Protein AF-A0A026VTI0-F1 (afdb_monomer)

Radius of gyration: 18.12 Å; Cα contacts (8 Å, |Δi|>4): 195; chains: 1; bounding box: 45×31×49 Å

Solvent-accessible surface area (backbone atoms only — not comparable to full-atom values): 10365 Å² total; per-residue (Å²): 132,87,76,82,70,87,65,89,53,65,59,83,46,68,54,53,47,50,24,55,49,43,47,44,50,25,56,65,48,32,45,36,47,24,47,31,40,59,58,39,79,39,81,75,34,63,74,46,52,77,64,56,28,50,51,50,24,50,50,31,43,51,55,25,52,52,45,46,54,50,24,52,50,49,43,49,62,77,39,69,92,51,91,74,67,77,48,68,37,46,44,31,37,51,53,15,50,53,40,44,54,53,31,52,62,74,59,40,57,82,80,44,47,71,62,42,59,78,77,44,61,67,66,58,55,52,46,50,37,52,52,48,42,51,52,17,50,52,37,34,53,52,16,46,49,52,50,38,74,38,37,47,50,26,70,73,66,73,42,82,65,42,26,58,53,51,40,53,51,47,52,51,51,49,54,58,32,44,56,44,51,51,57,54,48,54,57,45,52,55,65,71,76,107

Structure (mmCIF, N/CA/C/O backbone):
data_AF-A0A026VTI0-F1
#
_entry.id   AF-A0A026VTI0-F1
#
loop_
_atom_site.group_PDB
_atom_site.id
_atom_site.type_symbol
_atom_site.label_atom_id
_atom_site.label_alt_id
_atom_site.label_comp_id
_atom_site.label_asym_id
_atom_site.label_entity_id
_atom_site.label_seq_id
_atom_site.pdbx_PDB_ins_code
_atom_site.Cartn_x
_atom_site.Cartn_y
_atom_site.Cartn_z
_atom_site.occupancy
_atom_site.B_iso_or_equiv
_atom_site.auth_seq_id
_atom_site.auth_comp_id
_atom_site.auth_asym_id
_atom_site.auth_atom_id
_atom_site.pdbx_PDB_model_num
ATOM 1 N N . MET A 1 1 ? -13.001 -6.638 -23.738 1.00 34.94 1 MET A N 1
ATOM 2 C CA . MET A 1 1 ? -11.899 -7.586 -23.462 1.00 34.94 1 MET A CA 1
ATOM 3 C C . MET A 1 1 ? -10.580 -6.861 -23.668 1.00 34.94 1 MET A C 1
ATOM 5 O O . MET A 1 1 ? -10.191 -6.654 -24.810 1.00 34.94 1 MET A O 1
ATOM 9 N N . ALA A 1 2 ? -9.933 -6.403 -22.595 1.00 37.06 2 ALA A N 1
ATOM 10 C CA . ALA A 1 2 ? -8.589 -5.842 -22.697 1.00 37.06 2 ALA A CA 1
ATOM 11 C C . ALA A 1 2 ? -7.611 -7.003 -22.934 1.00 37.06 2 ALA A C 1
ATOM 13 O O . ALA A 1 2 ? -7.369 -7.802 -22.034 1.00 37.06 2 ALA A O 1
ATOM 14 N N . LYS A 1 3 ? -7.128 -7.149 -24.173 1.00 34.97 3 LYS A N 1
ATOM 15 C CA . LYS A 1 3 ? -6.014 -8.046 -24.489 1.00 34.97 3 LYS A CA 1
ATOM 16 C C . LYS A 1 3 ? -4.767 -7.463 -23.830 1.00 34.97 3 LYS A C 1
ATOM 18 O O . LYS A 1 3 ? -4.304 -6.405 -24.248 1.00 34.97 3 LYS A O 1
ATOM 23 N N . GLU A 1 4 ? -4.213 -8.153 -22.839 1.00 42.47 4 GLU A N 1
ATOM 24 C CA . GLU A 1 4 ? -2.800 -7.967 -22.517 1.00 42.47 4 GLU A CA 1
ATOM 25 C C . GLU A 1 4 ? -2.003 -8.547 -23.690 1.00 42.47 4 GLU A C 1
ATOM 27 O O . GLU A 1 4 ? -1.851 -9.759 -23.828 1.00 42.47 4 GLU A O 1
ATOM 32 N N . LEU A 1 5 ? -1.580 -7.674 -24.607 1.00 38.03 5 LEU A N 1
ATOM 33 C CA . LEU A 1 5 ? -0.535 -8.010 -25.566 1.00 38.03 5 LEU A CA 1
ATOM 34 C C . LEU A 1 5 ? 0.733 -8.315 -24.750 1.00 38.03 5 LEU A C 1
ATOM 36 O O . LEU A 1 5 ? 1.053 -7.522 -23.860 1.00 38.03 5 LEU A O 1
ATOM 40 N N . PRO A 1 6 ? 1.466 -9.409 -25.020 1.00 40.44 6 PRO A N 1
ATOM 41 C CA . PRO A 1 6 ? 2.724 -9.675 -24.344 1.00 40.44 6 PRO A CA 1
ATOM 42 C C . PRO A 1 6 ? 3.738 -8.634 -24.820 1.00 40.44 6 PRO A C 1
ATOM 44 O O . PRO A 1 6 ? 4.399 -8.805 -25.840 1.00 40.44 6 PRO A O 1
ATOM 47 N N . THR A 1 7 ? 3.843 -7.509 -24.115 1.00 42.88 7 THR A N 1
ATOM 48 C CA . THR A 1 7 ? 4.938 -6.566 -24.327 1.00 42.88 7 THR A CA 1
ATOM 49 C C . THR A 1 7 ? 6.169 -7.148 -23.650 1.00 42.88 7 THR A C 1
ATOM 51 O O . THR A 1 7 ? 6.516 -6.783 -22.531 1.00 42.88 7 THR A O 1
ATOM 54 N N . THR A 1 8 ? 6.829 -8.073 -24.343 1.00 42.84 8 THR A N 1
ATOM 55 C CA . THR A 1 8 ? 8.186 -8.575 -24.075 1.00 42.84 8 THR A CA 1
ATOM 56 C C . THR A 1 8 ? 9.239 -7.499 -24.373 1.00 42.84 8 THR A C 1
ATOM 58 O O . THR A 1 8 ? 10.261 -7.759 -25.001 1.00 42.84 8 THR A O 1
ATOM 61 N N . GLN A 1 9 ? 8.965 -6.257 -23.985 1.00 41.31 9 GLN A N 1
ATOM 62 C CA . GLN A 1 9 ? 9.908 -5.153 -24.051 1.00 41.31 9 GLN A CA 1
ATOM 63 C C . GLN A 1 9 ? 10.250 -4.810 -22.602 1.00 41.31 9 GLN A C 1
ATOM 65 O O . GLN A 1 9 ? 9.349 -4.365 -21.884 1.00 41.31 9 GLN A O 1
ATOM 70 N N . PRO A 1 10 ? 11.495 -5.025 -22.140 1.00 48.41 10 PRO A N 1
ATOM 71 C CA . PRO A 1 10 ? 11.919 -4.458 -20.870 1.00 48.41 10 PRO A CA 1
ATOM 72 C C . PRO A 1 10 ? 11.702 -2.949 -20.976 1.00 48.41 10 PRO A C 1
ATOM 74 O O . PRO A 1 10 ? 12.290 -2.291 -21.836 1.00 48.41 10 PRO A O 1
ATOM 77 N N . THR A 1 11 ? 10.807 -2.382 -20.166 1.00 54.78 11 THR A N 1
ATOM 78 C CA . THR A 1 11 ? 10.656 -0.926 -20.123 1.00 54.78 11 THR A CA 1
ATOM 79 C C . THR A 1 11 ? 11.852 -0.380 -19.360 1.00 54.78 11 THR A C 1
ATOM 81 O O . THR A 1 11 ? 11.787 -0.140 -18.160 1.00 54.78 11 THR A O 1
ATOM 84 N N . GLY A 1 12 ? 12.974 -0.239 -20.060 1.00 56.31 12 GLY A N 1
ATOM 85 C CA . GLY A 1 12 ? 14.249 0.226 -19.524 1.00 56.31 12 GLY A CA 1
ATOM 86 C C . GLY A 1 12 ? 14.311 1.732 -19.273 1.00 56.31 12 GLY A C 1
ATOM 87 O O . GLY A 1 12 ? 15.398 2.300 -19.206 1.00 56.31 12 GLY A O 1
ATOM 88 N N . ASN A 1 13 ? 13.163 2.403 -19.151 1.00 74.19 13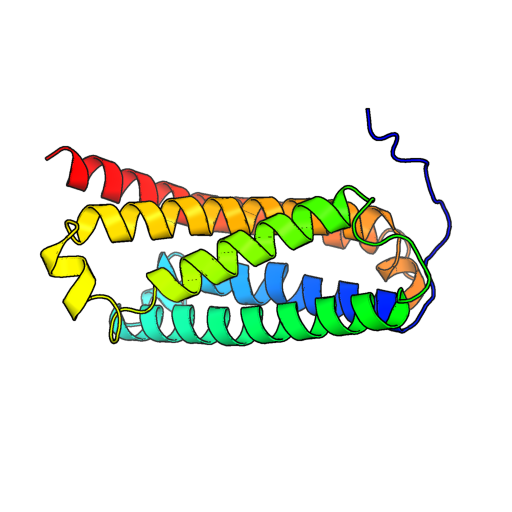 ASN A N 1
ATOM 89 C CA . ASN A 1 13 ? 13.121 3.838 -18.914 1.00 74.19 13 ASN A CA 1
ATOM 90 C C . ASN A 1 13 ? 13.280 4.102 -17.415 1.00 74.19 13 ASN A C 1
ATOM 92 O O . ASN A 1 13 ? 12.556 3.536 -16.591 1.00 74.19 13 ASN A O 1
ATOM 96 N N . PHE A 1 14 ? 14.188 5.008 -17.062 1.00 82.25 14 PHE A N 1
ATOM 97 C CA . PHE A 1 14 ? 14.495 5.362 -15.674 1.00 82.25 14 PHE A CA 1
ATOM 98 C C . PHE A 1 14 ? 13.234 5.642 -14.834 1.00 82.25 14 PHE A C 1
ATOM 100 O O . PHE A 1 14 ? 13.071 5.069 -13.760 1.00 82.25 14 PHE A O 1
ATOM 107 N N . SER A 1 15 ? 12.277 6.414 -15.362 1.00 84.75 15 SER A N 1
ATOM 108 C CA . SER A 1 15 ? 11.023 6.728 -14.660 1.00 84.75 15 SER A CA 1
ATOM 109 C C . SER A 1 15 ? 10.171 5.495 -14.350 1.00 84.75 15 SER A C 1
ATOM 111 O O . SER A 1 15 ? 9.530 5.447 -13.304 1.00 84.75 15 SER A O 1
ATOM 113 N N . THR A 1 16 ? 10.166 4.486 -15.229 1.00 84.44 16 THR A N 1
ATOM 114 C CA . THR A 1 16 ? 9.416 3.241 -14.994 1.00 84.44 16 THR A CA 1
ATOM 115 C C . THR A 1 16 ? 10.062 2.398 -13.905 1.00 84.44 16 THR A C 1
ATOM 117 O O . THR A 1 16 ? 9.364 1.928 -13.014 1.00 84.44 16 THR A O 1
ATOM 120 N N . VAL A 1 17 ? 11.392 2.294 -13.905 1.00 86.81 17 VAL A N 1
ATOM 121 C CA . VAL A 1 17 ? 12.140 1.600 -12.850 1.00 86.81 17 VAL A CA 1
ATOM 122 C C . VAL A 1 17 ? 11.924 2.275 -11.498 1.00 86.81 17 VAL A C 1
ATOM 124 O O . VAL A 1 17 ? 11.626 1.601 -10.514 1.00 86.81 17 VAL A O 1
ATOM 127 N N . VAL A 1 18 ? 12.020 3.606 -11.446 1.00 88.75 18 VAL A N 1
ATOM 128 C CA . VAL A 1 18 ? 11.796 4.380 -10.217 1.00 88.75 18 VAL A CA 1
ATOM 129 C C . VAL A 1 18 ? 10.357 4.213 -9.723 1.00 88.75 18 VAL A C 1
ATOM 131 O O . VAL A 1 18 ? 10.152 3.934 -8.544 1.00 88.75 18 VAL A O 1
ATOM 134 N N . HIS A 1 19 ? 9.362 4.306 -10.611 1.00 90.50 19 HIS A N 1
ATOM 135 C CA . HIS A 1 19 ? 7.953 4.086 -10.272 1.00 90.50 19 HIS A CA 1
ATOM 136 C C . HIS A 1 19 ? 7.708 2.695 -9.674 1.00 90.50 19 HIS A C 1
ATOM 138 O O . HIS A 1 19 ? 7.095 2.584 -8.612 1.00 90.50 19 HIS A O 1
ATOM 144 N N . GLU A 1 20 ? 8.181 1.637 -10.334 1.00 90.12 20 GLU A N 1
ATOM 145 C CA . GLU A 1 20 ? 7.957 0.251 -9.903 1.00 90.12 20 GLU A CA 1
ATOM 146 C C . GLU A 1 20 ? 8.740 -0.070 -8.614 1.00 90.12 20 GLU A C 1
ATOM 148 O O . GLU A 1 20 ? 8.239 -0.793 -7.748 1.00 90.12 20 GLU A O 1
ATOM 153 N N . SER A 1 21 ? 9.923 0.531 -8.427 1.00 90.69 21 SER A N 1
ATOM 154 C CA . SER A 1 21 ? 10.724 0.410 -7.199 1.00 90.69 21 SER A CA 1
ATOM 155 C C . SER A 1 21 ? 10.035 1.069 -6.005 1.00 90.69 21 SER A C 1
ATOM 157 O O . SER A 1 21 ? 9.860 0.433 -4.965 1.00 90.69 21 SER A O 1
ATOM 159 N N . ILE A 1 22 ? 9.592 2.323 -6.161 1.00 92.62 22 ILE A N 1
ATOM 160 C CA . ILE A 1 22 ? 8.872 3.067 -5.116 1.00 92.62 22 ILE A CA 1
ATOM 161 C C . ILE A 1 22 ? 7.558 2.356 -4.777 1.00 92.62 22 ILE A C 1
ATOM 163 O O . ILE A 1 22 ? 7.254 2.154 -3.601 1.00 92.62 22 ILE A O 1
ATOM 167 N N . SER A 1 23 ? 6.817 1.910 -5.796 1.00 92.38 23 SER A N 1
ATOM 168 C CA 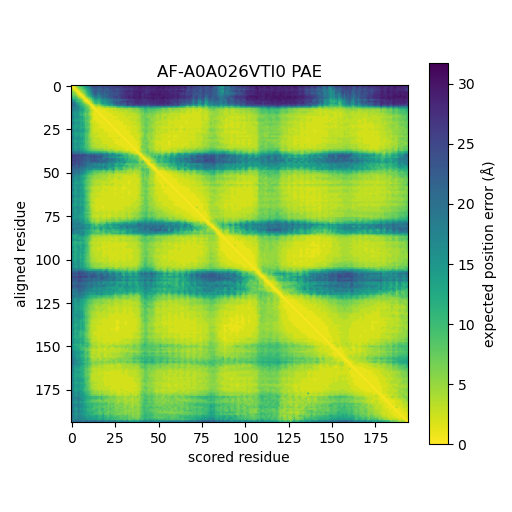. SER A 1 23 ? 5.563 1.171 -5.614 1.00 92.38 23 SER A CA 1
ATOM 169 C C . SER A 1 23 ? 5.791 -0.151 -4.877 1.00 92.38 23 SER A C 1
ATOM 171 O O . SER A 1 23 ? 5.034 -0.478 -3.964 1.00 92.38 23 SER A O 1
ATOM 173 N N . SER A 1 24 ? 6.869 -0.878 -5.199 1.00 92.50 24 SER A N 1
ATOM 174 C CA . SER A 1 24 ? 7.229 -2.123 -4.505 1.00 92.50 24 SER A CA 1
ATOM 175 C C . SER A 1 24 ? 7.537 -1.855 -3.039 1.00 92.50 24 SER A C 1
ATOM 177 O O . SER A 1 24 ? 6.955 -2.487 -2.162 1.00 92.50 24 SER A O 1
ATOM 179 N N . PHE A 1 25 ? 8.413 -0.887 -2.763 1.00 93.56 25 PHE A N 1
ATOM 180 C CA . PHE A 1 25 ? 8.800 -0.530 -1.400 1.00 93.56 25 PHE A CA 1
ATOM 181 C C . PHE A 1 25 ? 7.583 -0.136 -0.556 1.00 93.56 25 PHE A C 1
ATOM 183 O O . PHE A 1 25 ? 7.395 -0.609 0.564 1.00 93.56 25 PHE A O 1
ATOM 190 N N . GLN A 1 26 ? 6.700 0.680 -1.117 1.00 93.75 26 GLN A N 1
ATOM 191 C CA . GLN A 1 26 ? 5.493 1.103 -0.435 1.00 93.75 26 GLN A CA 1
ATOM 192 C C . GLN A 1 26 ? 4.513 -0.048 -0.175 1.00 93.75 26 GLN A C 1
ATOM 194 O O . GLN A 1 26 ? 4.113 -0.246 0.969 1.00 93.75 26 GLN A O 1
ATOM 199 N N . TYR A 1 27 ? 4.044 -0.748 -1.212 1.00 92.25 27 TYR A N 1
ATOM 200 C CA . TYR A 1 27 ? 2.968 -1.733 -1.050 1.00 92.25 27 TYR A CA 1
ATOM 201 C C . TYR A 1 27 ? 3.463 -2.985 -0.326 1.00 92.25 27 TYR A C 1
ATOM 203 O O . TYR A 1 27 ? 2.798 -3.477 0.586 1.00 92.25 27 TYR A O 1
ATOM 211 N N . VAL A 1 28 ? 4.644 -3.477 -0.705 1.00 93.75 28 VAL A N 1
ATOM 212 C CA . VAL A 1 28 ? 5.170 -4.757 -0.221 1.00 93.75 28 VAL A CA 1
ATOM 213 C C . VAL A 1 28 ? 5.814 -4.627 1.153 1.00 93.75 28 VAL A C 1
ATOM 215 O O . VAL A 1 28 ? 5.721 -5.583 1.915 1.00 93.75 28 VAL A O 1
ATOM 218 N N . LEU A 1 29 ? 6.423 -3.485 1.504 1.00 92.94 29 LEU A N 1
ATOM 219 C CA . LEU A 1 29 ? 7.057 -3.298 2.819 1.00 92.94 29 LEU A CA 1
ATOM 220 C C . LEU A 1 29 ? 6.247 -2.385 3.742 1.00 92.94 29 LEU A C 1
ATOM 222 O O . LEU A 1 29 ? 5.849 -2.818 4.818 1.00 92.94 29 LEU A O 1
ATOM 226 N N . LEU A 1 30 ? 5.978 -1.134 3.352 1.00 93.56 30 LEU A N 1
ATOM 227 C CA . LEU A 1 30 ? 5.337 -0.180 4.270 1.00 93.56 30 LEU A CA 1
ATOM 228 C C . LEU A 1 30 ? 3.883 -0.554 4.581 1.00 93.56 30 LEU A C 1
ATOM 230 O O . LEU A 1 30 ? 3.503 -0.625 5.749 1.00 93.56 30 LEU A O 1
ATOM 234 N N . MET A 1 31 ? 3.068 -0.804 3.551 1.00 91.56 31 MET A N 1
ATOM 235 C CA . MET A 1 31 ? 1.642 -1.092 3.734 1.00 91.56 31 MET A CA 1
ATOM 236 C C . MET A 1 31 ? 1.400 -2.463 4.365 1.00 91.56 31 MET A C 1
ATOM 238 O O . MET A 1 31 ? 0.513 -2.586 5.210 1.00 91.56 31 MET A O 1
ATOM 242 N N . SER A 1 32 ? 2.179 -3.481 3.994 1.00 92.19 32 SER A N 1
ATOM 243 C CA . SER A 1 32 ? 2.074 -4.814 4.595 1.00 92.19 32 SER A CA 1
ATOM 244 C C . SER A 1 32 ? 2.448 -4.792 6.083 1.00 92.19 32 SER A C 1
ATOM 246 O O . SER A 1 32 ? 1.689 -5.312 6.906 1.00 92.19 32 SER A O 1
ATOM 248 N N . GLU A 1 33 ? 3.540 -4.112 6.451 1.00 91.25 33 GLU A N 1
ATOM 249 C CA . GLU A 1 33 ? 3.971 -3.971 7.843 1.00 91.25 33 GLU A CA 1
ATOM 250 C C . GLU A 1 33 ? 2.957 -3.148 8.639 1.00 91.25 33 GLU A C 1
ATOM 252 O O . GLU A 1 33 ? 2.595 -3.524 9.750 1.00 91.25 33 GLU A O 1
ATOM 257 N N . ALA A 1 34 ? 2.397 -2.080 8.061 1.00 89.81 34 ALA A N 1
ATOM 258 C CA . ALA A 1 34 ? 1.340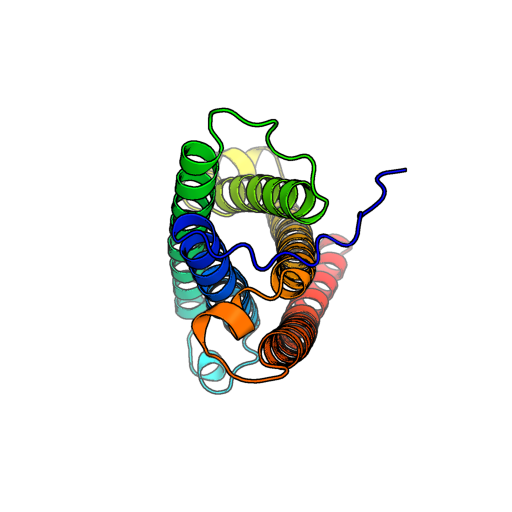 -1.306 8.709 1.00 89.81 34 ALA A CA 1
ATOM 259 C C . ALA A 1 34 ? 0.114 -2.167 9.064 1.00 89.81 34 ALA A C 1
ATOM 261 O O . ALA A 1 34 ? -0.506 -1.953 10.112 1.00 89.81 34 ALA A O 1
ATOM 262 N N . VAL A 1 35 ? -0.254 -3.129 8.210 1.00 88.50 35 VAL A N 1
ATOM 263 C CA . VAL A 1 35 ? -1.365 -4.067 8.454 1.00 88.50 35 VAL A CA 1
ATOM 264 C C . VAL A 1 35 ? -1.003 -5.066 9.555 1.00 88.50 35 VAL A C 1
ATOM 266 O O . VAL A 1 35 ? -1.789 -5.257 10.487 1.00 88.50 35 VAL A O 1
ATOM 269 N N . VAL A 1 36 ? 0.189 -5.664 9.490 1.00 86.81 36 VAL A N 1
ATOM 270 C CA . VAL A 1 36 ? 0.662 -6.664 10.465 1.00 86.81 36 VAL A CA 1
ATOM 271 C C . VAL A 1 36 ? 0.847 -6.047 11.854 1.00 86.81 36 VAL A C 1
ATOM 273 O O . VAL A 1 36 ? 0.369 -6.603 12.849 1.00 86.81 36 VAL A O 1
ATOM 276 N N . VAL A 1 37 ? 1.454 -4.859 11.935 1.00 85.44 37 VAL A N 1
ATOM 277 C CA . VAL A 1 37 ? 1.648 -4.114 13.188 1.00 85.44 37 VAL A CA 1
ATOM 278 C C . VAL A 1 37 ? 0.306 -3.815 13.855 1.00 85.44 37 VAL A C 1
ATOM 280 O O . VAL A 1 37 ? 0.149 -3.959 15.066 1.00 85.44 37 VAL A O 1
ATOM 283 N N . LEU A 1 38 ? -0.710 -3.431 13.083 1.00 80.44 38 LEU A N 1
ATOM 284 C CA . LEU A 1 38 ? -2.018 -3.127 13.658 1.00 80.44 38 LEU A CA 1
ATOM 285 C C . LEU A 1 38 ? -2.741 -4.377 14.189 1.00 80.44 38 LEU A C 1
ATOM 287 O O . LEU A 1 38 ? -3.525 -4.273 15.139 1.00 80.44 38 LEU A O 1
ATOM 291 N N . ALA A 1 39 ? -2.493 -5.543 13.592 1.00 74.50 39 ALA A N 1
ATOM 292 C CA . ALA A 1 39 ? -3.076 -6.807 14.027 1.00 74.50 39 ALA A CA 1
ATOM 293 C C . ALA A 1 39 ? -2.410 -7.394 15.280 1.00 74.50 39 ALA A C 1
ATOM 295 O O . ALA A 1 39 ? -3.080 -8.104 16.033 1.00 74.50 39 ALA A O 1
ATOM 296 N N . GLY A 1 40 ? -1.147 -7.040 15.539 1.00 64.75 40 GLY A N 1
ATOM 297 C CA . GLY A 1 40 ? -0.370 -7.537 16.679 1.00 64.75 40 GLY A CA 1
ATOM 298 C C . GLY A 1 40 ? 0.262 -8.913 16.447 1.00 64.75 40 GLY A C 1
ATOM 299 O O . GLY A 1 40 ? 0.658 -9.560 17.413 1.00 64.75 40 GLY A O 1
ATOM 300 N N . ASP A 1 41 ? 0.359 -9.352 15.188 1.00 60.16 41 ASP A N 1
ATOM 301 C CA . ASP A 1 41 ? 0.826 -10.696 14.814 1.00 60.16 41 ASP A CA 1
ATOM 302 C C . ASP A 1 41 ? 2.361 -10.813 14.699 1.00 60.16 41 ASP A C 1
ATOM 304 O O . ASP A 1 41 ? 2.879 -11.910 14.495 1.00 60.16 41 ASP A O 1
ATOM 308 N N . ASN A 1 42 ? 3.109 -9.714 14.877 1.00 61.12 42 ASN A N 1
ATOM 309 C CA . ASN A 1 42 ? 4.576 -9.720 14.875 1.00 61.12 42 ASN A CA 1
ATOM 310 C C . ASN A 1 42 ? 5.148 -9.849 16.299 1.00 61.12 42 ASN A C 1
ATOM 312 O O . ASN A 1 42 ? 4.635 -9.246 17.245 1.00 61.12 42 ASN A O 1
ATOM 316 N N . VAL A 1 43 ? 6.261 -10.578 16.460 1.00 57.09 43 VAL A N 1
ATOM 317 C CA . VAL A 1 43 ? 6.931 -10.783 17.768 1.00 57.09 43 VAL A CA 1
ATOM 318 C C . VAL A 1 43 ? 7.321 -9.447 18.413 1.00 57.09 43 VAL A C 1
ATOM 320 O O . VAL A 1 43 ? 7.126 -9.263 19.612 1.00 57.09 43 VAL A O 1
ATOM 323 N N . LEU A 1 44 ? 7.789 -8.488 17.603 1.00 51.78 44 LEU A N 1
ATOM 324 C CA . LEU A 1 44 ? 8.107 -7.124 18.041 1.00 51.78 44 LEU A CA 1
ATOM 325 C C . LEU A 1 44 ? 6.856 -6.338 18.453 1.00 51.78 44 LEU A C 1
ATOM 327 O O . LEU A 1 44 ? 6.877 -5.594 19.432 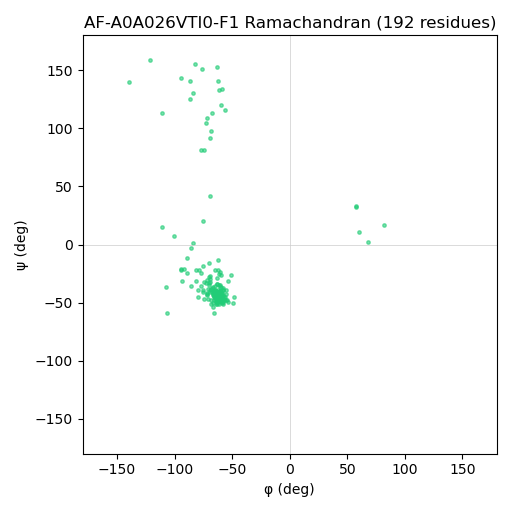1.00 51.78 44 LEU A O 1
ATOM 331 N N . THR A 1 45 ? 5.744 -6.523 17.744 1.00 58.06 45 THR A N 1
ATOM 332 C CA . THR A 1 45 ? 4.504 -5.784 18.000 1.00 58.06 45 THR A CA 1
ATOM 333 C C . THR A 1 45 ? 3.715 -6.327 19.180 1.00 58.06 45 THR A C 1
ATOM 335 O O . THR A 1 45 ? 2.972 -5.580 19.811 1.00 58.06 45 THR A O 1
ATOM 338 N N . ARG A 1 46 ? 3.930 -7.592 19.553 1.00 60.31 46 ARG A N 1
ATOM 339 C CA . ARG A 1 46 ? 3.358 -8.186 20.768 1.00 60.31 46 ARG A CA 1
ATOM 340 C C . ARG A 1 46 ? 3.820 -7.471 22.044 1.00 60.31 46 ARG A C 1
ATOM 342 O O . ARG A 1 46 ? 3.104 -7.484 23.039 1.00 60.31 46 ARG A O 1
ATOM 349 N N . CYS A 1 47 ? 4.986 -6.825 21.993 1.00 63.34 47 CYS A N 1
ATOM 350 C CA . CYS A 1 47 ? 5.534 -6.000 23.070 1.00 63.34 47 CYS A CA 1
ATOM 351 C C . CYS A 1 47 ? 5.097 -4.525 22.992 1.00 63.34 47 CYS A C 1
ATOM 353 O O . CYS A 1 47 ? 5.313 -3.773 23.942 1.00 63.34 47 CYS A O 1
ATOM 355 N N . LEU A 1 48 ? 4.497 -4.086 21.879 1.00 68.06 48 LEU A N 1
ATOM 356 C CA . LEU A 1 48 ? 4.074 -2.701 21.692 1.00 68.06 48 LEU A CA 1
ATOM 357 C C . LEU A 1 48 ? 2.674 -2.467 22.258 1.00 68.06 48 LEU A C 1
ATOM 359 O O . LEU A 1 48 ? 1.752 -3.266 22.096 1.00 68.06 48 LEU A O 1
ATOM 363 N N . SER A 1 49 ? 2.481 -1.303 22.880 1.00 76.81 49 SER A N 1
ATOM 364 C CA . SER A 1 49 ? 1.154 -0.907 23.342 1.00 76.81 49 SER A CA 1
ATOM 365 C C . SER A 1 49 ? 0.194 -0.742 22.158 1.00 76.81 49 SER A C 1
ATOM 367 O O . SER A 1 49 ? 0.571 -0.381 21.036 1.00 76.81 49 SER A O 1
ATOM 369 N N . ARG A 1 50 ? -1.104 -0.935 22.415 1.00 75.06 50 ARG A N 1
ATOM 370 C CA . ARG A 1 50 ? -2.151 -0.731 21.401 1.00 75.06 50 ARG A CA 1
ATOM 371 C C . ARG A 1 50 ? -2.168 0.701 20.858 1.00 75.06 50 ARG A C 1
ATOM 373 O O . ARG A 1 50 ? -2.623 0.934 19.743 1.00 75.06 50 ARG A O 1
ATOM 380 N N . GLN A 1 51 ? -1.705 1.672 21.643 1.00 78.62 51 GLN A N 1
ATOM 381 C CA . GLN A 1 51 ? -1.567 3.055 21.198 1.00 78.62 51 GLN A CA 1
ATOM 382 C C . GLN A 1 51 ? -0.373 3.226 20.257 1.00 78.62 51 GLN A C 1
ATOM 384 O O . GLN A 1 51 ? -0.555 3.789 19.180 1.00 78.62 51 GLN A O 1
ATOM 389 N N . ALA A 1 52 ? 0.793 2.678 20.605 1.00 82.75 52 ALA A N 1
ATOM 390 C CA . ALA A 1 52 ? 1.982 2.719 19.755 1.00 82.75 52 ALA A CA 1
ATOM 391 C C . ALA A 1 52 ? 1.734 2.053 18.392 1.00 82.75 52 ALA A C 1
ATOM 393 O O . ALA A 1 52 ? 2.014 2.653 17.360 1.00 82.75 52 ALA A O 1
ATOM 394 N N . SER A 1 53 ? 1.097 0.878 18.375 1.00 84.38 53 SER A N 1
ATOM 395 C CA . SER A 1 53 ? 0.778 0.154 17.132 1.00 84.38 53 SER A CA 1
ATOM 396 C C . SER A 1 53 ? -0.137 0.956 16.195 1.00 84.38 53 SER A C 1
ATOM 398 O O . SER A 1 53 ? 0.057 0.956 14.984 1.00 84.38 53 SER A O 1
ATOM 400 N N . LYS A 1 54 ? -1.100 1.715 16.743 1.00 83.81 54 LYS A N 1
ATOM 401 C CA . LYS A 1 54 ? -1.943 2.630 15.948 1.00 83.81 54 LYS A CA 1
ATOM 402 C C . LYS A 1 54 ? -1.152 3.811 15.382 1.00 83.81 54 LYS A C 1
ATOM 404 O O . LYS A 1 54 ? -1.400 4.199 14.245 1.00 83.81 54 LYS A O 1
ATOM 409 N N . HIS A 1 55 ? -0.241 4.393 16.164 1.00 86.19 55 HIS A N 1
ATOM 410 C CA . HIS A 1 55 ? 0.606 5.488 15.684 1.00 86.19 55 HIS A CA 1
ATOM 411 C C . HIS A 1 55 ? 1.535 5.015 14.568 1.00 86.19 55 HIS A C 1
ATOM 413 O O . HIS A 1 55 ? 1.593 5.663 13.530 1.00 86.19 55 HIS A O 1
ATOM 419 N N . LEU A 1 56 ? 2.184 3.861 14.739 1.00 89.00 56 LEU A N 1
ATOM 420 C CA . LEU A 1 56 ? 3.029 3.264 13.705 1.00 89.00 56 LEU A CA 1
ATOM 421 C C . LEU A 1 56 ? 2.238 2.936 12.440 1.00 89.00 56 LEU A C 1
ATOM 423 O O . LEU A 1 56 ? 2.670 3.318 11.360 1.00 89.00 56 LEU A O 1
ATOM 427 N N . HIS A 1 57 ? 1.059 2.316 12.565 1.00 90.50 57 HIS A N 1
ATOM 428 C CA . HIS A 1 57 ? 0.173 2.068 11.425 1.00 90.50 57 HIS A CA 1
ATOM 429 C C . HIS A 1 57 ? -0.115 3.358 10.648 1.00 90.50 57 HIS A C 1
ATOM 431 O O . HIS A 1 57 ? 0.047 3.404 9.433 1.00 90.50 57 HIS A O 1
ATOM 437 N N . TRP A 1 58 ? -0.501 4.425 11.351 1.00 88.25 58 TRP A N 1
ATOM 438 C CA . TRP A 1 58 ? -0.797 5.704 10.713 1.00 88.25 58 TRP A CA 1
ATOM 439 C C . TRP A 1 58 ? 0.436 6.330 10.042 1.00 88.25 58 TRP A C 1
ATOM 441 O O . TRP A 1 58 ? 0.326 6.800 8.913 1.00 88.25 58 TRP A O 1
ATOM 451 N N . ILE A 1 59 ? 1.607 6.299 10.691 1.00 90.94 59 ILE A N 1
ATOM 452 C CA . ILE A 1 59 ? 2.861 6.837 10.135 1.00 90.94 59 ILE A CA 1
ATOM 453 C C . ILE A 1 59 ? 3.268 6.068 8.875 1.00 90.94 59 ILE A C 1
ATOM 455 O O . ILE A 1 59 ? 3.533 6.685 7.844 1.00 90.94 59 ILE A O 1
ATOM 459 N N . LEU A 1 60 ? 3.284 4.733 8.939 1.00 92.19 60 LEU A N 1
ATOM 460 C CA . LEU A 1 60 ? 3.652 3.881 7.808 1.00 92.19 60 LEU A CA 1
ATOM 461 C C . LEU A 1 60 ? 2.706 4.095 6.621 1.00 92.19 60 LEU A C 1
ATOM 463 O O . LEU A 1 60 ? 3.179 4.246 5.496 1.00 92.19 60 LEU A O 1
ATOM 467 N N . GLN A 1 61 ? 1.394 4.215 6.867 1.00 91.62 61 GLN A N 1
ATOM 468 C CA . GLN A 1 61 ? 0.432 4.508 5.800 1.00 91.62 61 GLN A CA 1
ATOM 469 C C . GLN A 1 61 ? 0.541 5.924 5.246 1.00 91.62 61 GLN A C 1
ATOM 471 O O . GLN A 1 61 ? 0.373 6.102 4.042 1.00 91.62 61 GLN A O 1
ATOM 476 N N . ALA A 1 62 ? 0.857 6.924 6.068 1.00 91.19 62 ALA A N 1
ATOM 477 C CA . ALA A 1 62 ? 1.064 8.287 5.587 1.00 91.19 62 ALA A CA 1
ATOM 478 C C . ALA A 1 62 ? 2.304 8.382 4.685 1.00 91.19 62 ALA A C 1
ATOM 480 O O . ALA A 1 62 ? 2.221 8.919 3.581 1.00 91.19 62 ALA A O 1
ATOM 481 N N . ILE A 1 63 ? 3.431 7.808 5.119 1.00 94.19 63 ILE A N 1
ATOM 482 C CA . ILE A 1 63 ? 4.665 7.750 4.320 1.00 94.19 63 ILE A CA 1
ATOM 483 C C . ILE A 1 63 ? 4.415 6.960 3.036 1.00 94.19 63 ILE A C 1
ATOM 485 O O . ILE A 1 63 ? 4.782 7.406 1.949 1.00 94.19 63 ILE A O 1
ATOM 489 N N . GLY A 1 64 ? 3.734 5.818 3.149 1.00 93.12 64 GLY A N 1
ATOM 490 C CA . GLY A 1 64 ? 3.389 5.005 1.998 1.00 93.12 64 GLY A CA 1
ATOM 491 C C . GLY A 1 64 ? 2.530 5.762 0.985 1.00 93.12 64 GLY A C 1
ATOM 492 O O . GLY A 1 64 ? 2.841 5.768 -0.200 1.00 93.12 64 GLY A O 1
ATOM 493 N N . LEU A 1 65 ? 1.496 6.474 1.434 1.00 92.88 65 LEU A N 1
ATOM 494 C CA . LEU A 1 65 ? 0.650 7.277 0.552 1.00 92.88 65 LEU A CA 1
ATOM 495 C C . LEU A 1 65 ? 1.441 8.374 -0.178 1.00 92.88 65 LEU A C 1
ATOM 497 O O . LEU A 1 65 ? 1.219 8.589 -1.369 1.00 92.88 65 LEU A O 1
ATOM 501 N N . ILE A 1 66 ? 2.382 9.036 0.503 1.00 94.12 66 ILE A N 1
ATOM 502 C CA . ILE A 1 66 ? 3.252 10.052 -0.111 1.00 94.12 66 ILE A CA 1
ATOM 503 C C . ILE A 1 66 ? 4.103 9.429 -1.222 1.00 94.12 66 ILE A C 1
ATOM 505 O O . ILE A 1 66 ? 4.143 9.962 -2.331 1.00 94.12 66 ILE A O 1
ATOM 509 N N . PHE A 1 67 ? 4.732 8.281 -0.963 1.00 94.00 67 PHE A N 1
ATOM 510 C CA . PHE A 1 67 ? 5.496 7.564 -1.984 1.00 94.00 67 PHE A CA 1
ATOM 511 C C . PHE A 1 67 ? 4.636 7.145 -3.179 1.00 94.00 67 PHE A C 1
ATOM 513 O O . PHE A 1 67 ? 5.097 7.262 -4.314 1.00 94.00 67 PHE A O 1
ATOM 520 N N . ASN A 1 68 ? 3.372 6.784 -2.956 1.00 91.69 68 ASN A N 1
ATOM 521 C CA . ASN A 1 68 ? 2.447 6.423 -4.033 1.00 91.69 68 ASN A CA 1
ATOM 522 C C . ASN A 1 68 ? 2.204 7.601 -4.969 1.00 91.69 68 ASN A C 1
ATOM 524 O O . ASN A 1 68 ? 2.317 7.489 -6.187 1.00 91.69 68 ASN A O 1
ATOM 528 N N . LEU A 1 69 ? 1.895 8.756 -4.376 1.00 92.56 69 LEU A N 1
ATOM 529 C CA . LEU A 1 69 ? 1.617 9.983 -5.113 1.00 92.56 69 LEU A CA 1
ATOM 530 C C . LEU A 1 69 ? 2.844 10.439 -5.904 1.00 92.56 69 LEU A C 1
ATOM 532 O O . LEU A 1 69 ? 2.704 10.825 -7.063 1.00 92.56 69 LEU A O 1
ATOM 536 N N . ILE A 1 70 ? 4.041 10.333 -5.318 1.00 93.25 70 ILE A N 1
ATOM 537 C CA . ILE A 1 70 ? 5.301 10.637 -6.007 1.00 93.25 70 ILE A CA 1
ATOM 538 C C . ILE A 1 70 ? 5.516 9.669 -7.175 1.00 93.25 70 ILE A C 1
ATOM 540 O O . ILE A 1 70 ? 5.734 10.113 -8.300 1.00 93.25 70 ILE A O 1
ATOM 544 N N . GLY A 1 71 ? 5.412 8.358 -6.944 1.00 89.38 71 GLY A N 1
ATOM 545 C CA . GLY A 1 71 ? 5.611 7.344 -7.980 1.00 89.38 71 GLY A CA 1
ATOM 546 C C . GLY A 1 71 ? 4.645 7.516 -9.152 1.00 89.38 71 GLY A C 1
ATOM 547 O O . GLY A 1 71 ? 5.064 7.532 -10.313 1.00 89.38 71 GLY A O 1
ATOM 548 N N . VAL A 1 72 ? 3.352 7.693 -8.872 1.00 88.19 72 VAL A N 1
ATOM 549 C CA . VAL A 1 72 ? 2.327 7.930 -9.900 1.00 88.19 72 VAL A CA 1
ATOM 550 C C . VAL A 1 72 ? 2.550 9.265 -10.609 1.00 88.19 72 VAL A C 1
ATOM 552 O O . VAL A 1 72 ? 2.451 9.305 -11.832 1.00 88.19 72 VAL A O 1
ATOM 555 N N . GLY A 1 73 ? 2.906 10.331 -9.886 1.00 88.00 73 GLY A N 1
ATOM 556 C CA . GLY A 1 73 ? 3.201 11.645 -10.463 1.00 88.00 73 GLY A CA 1
ATOM 557 C C . GLY A 1 73 ? 4.374 11.615 -11.445 1.00 88.00 73 GLY A C 1
ATOM 558 O O . GLY A 1 73 ? 4.251 12.119 -12.560 1.00 88.00 73 GLY A O 1
ATOM 559 N N . LEU A 1 74 ? 5.473 10.945 -11.081 1.00 87.19 74 LEU A N 1
ATOM 560 C CA . LEU A 1 74 ? 6.638 10.758 -11.956 1.00 87.19 74 LEU A CA 1
ATOM 561 C C . LEU A 1 74 ? 6.279 9.995 -13.237 1.00 87.19 74 LEU A C 1
ATOM 563 O O . LEU A 1 74 ? 6.711 10.355 -14.330 1.00 87.19 74 LEU A O 1
ATOM 567 N N . MET A 1 75 ? 5.471 8.941 -13.115 1.00 84.56 75 MET A N 1
ATOM 568 C CA . MET A 1 75 ? 5.039 8.141 -14.263 1.00 84.56 75 MET A CA 1
ATOM 569 C C . MET A 1 75 ? 4.020 8.876 -15.141 1.00 84.56 75 MET A C 1
ATOM 571 O O . MET A 1 75 ? 4.006 8.691 -16.358 1.00 84.56 75 MET A O 1
ATOM 575 N N . TYR A 1 76 ? 3.176 9.712 -14.537 1.00 84.06 76 TYR A N 1
ATOM 576 C CA . TYR A 1 76 ? 2.242 10.569 -15.255 1.00 84.06 76 TYR A CA 1
ATOM 577 C C . TYR A 1 76 ? 2.992 11.589 -16.117 1.00 84.06 76 TYR A C 1
ATOM 579 O O . TYR A 1 76 ? 2.724 11.676 -17.313 1.00 84.06 76 TYR A O 1
ATOM 587 N N . ASP A 1 77 ? 3.979 12.288 -15.552 1.00 83.69 77 ASP A N 1
ATOM 588 C CA . ASP A 1 77 ? 4.794 13.254 -16.299 1.00 83.69 77 ASP A CA 1
ATOM 589 C C . ASP A 1 77 ? 5.613 12.577 -17.412 1.00 83.69 77 ASP A C 1
ATOM 591 O O . ASP A 1 77 ? 5.581 13.000 -18.567 1.00 83.69 77 ASP A O 1
ATOM 595 N N . ALA A 1 78 ? 6.225 11.424 -17.119 1.00 80.19 78 ALA A N 1
ATOM 596 C CA . ALA A 1 78 ? 6.981 10.650 -18.106 1.00 80.19 78 ALA A CA 1
ATOM 597 C C . ALA A 1 78 ? 6.132 10.143 -19.289 1.00 80.19 78 ALA A C 1
ATOM 599 O O . ALA A 1 78 ? 6.673 9.826 -20.349 1.00 80.19 78 ALA A O 1
ATOM 600 N N . LYS A 1 79 ? 4.807 10.040 -19.125 1.00 76.44 79 LYS A N 1
ATOM 601 C CA . LYS A 1 79 ? 3.873 9.568 -20.160 1.00 76.44 79 LYS A CA 1
ATOM 602 C C . LYS A 1 79 ? 2.953 10.654 -20.706 1.00 76.44 79 LYS A C 1
ATOM 604 O O . LYS A 1 79 ? 1.998 10.315 -21.393 1.00 76.44 79 LYS A O 1
ATOM 609 N N . ARG A 1 80 ? 3.248 11.932 -20.458 1.00 71.88 80 ARG A N 1
ATOM 610 C CA . ARG A 1 80 ? 2.376 13.081 -20.766 1.00 71.88 80 ARG A CA 1
ATOM 611 C C . ARG A 1 80 ? 1.843 13.151 -22.207 1.00 71.88 80 ARG A C 1
ATOM 613 O O . ARG A 1 80 ? 0.783 13.722 -22.426 1.00 71.88 80 ARG A O 1
ATOM 620 N N . ASN A 1 81 ? 2.555 12.566 -23.174 1.00 67.00 81 ASN A N 1
ATOM 621 C CA . ASN A 1 81 ? 2.186 12.562 -24.597 1.00 67.00 81 ASN A CA 1
ATOM 622 C C . ASN A 1 81 ? 1.538 11.246 -25.079 1.00 67.00 81 ASN A C 1
ATOM 624 O O . ASN A 1 81 ? 1.343 11.059 -26.278 1.00 67.00 81 ASN A O 1
ATOM 628 N N . HIS A 1 82 ? 1.229 10.315 -24.174 1.00 65.44 82 HIS A N 1
ATOM 629 C CA . HIS A 1 82 ? 0.640 9.013 -24.490 1.00 65.44 82 HIS A CA 1
ATOM 630 C C . HIS A 1 82 ? -0.699 8.822 -23.771 1.00 65.44 82 HIS A C 1
ATOM 632 O O . HIS A 1 82 ? -0.961 9.428 -22.736 1.00 65.44 82 HIS A O 1
ATOM 638 N N . ASN A 1 83 ? -1.541 7.916 -24.278 1.00 65.38 83 ASN A N 1
ATOM 639 C CA . ASN A 1 83 ? -2.769 7.542 -23.576 1.00 65.38 83 ASN A CA 1
ATOM 640 C C . ASN A 1 83 ? -2.441 6.954 -22.193 1.00 65.38 83 ASN A C 1
ATOM 642 O O . ASN A 1 83 ? -1.758 5.932 -22.071 1.00 65.38 83 ASN A O 1
ATOM 646 N N . HIS A 1 84 ? -2.954 7.597 -21.145 1.00 69.62 84 HIS A N 1
ATOM 647 C CA . HIS A 1 84 ? -2.750 7.183 -19.761 1.00 69.62 84 HIS A CA 1
ATOM 648 C C . HIS A 1 84 ? -3.718 6.054 -19.350 1.00 69.62 84 HIS A C 1
ATOM 650 O O . HIS A 1 84 ? -4.801 5.902 -19.909 1.00 69.62 84 HIS A O 1
ATOM 656 N N . PHE A 1 85 ? -3.321 5.267 -18.342 1.00 68.81 85 PHE A N 1
ATOM 657 C CA . PHE A 1 85 ? -4.183 4.324 -17.606 1.00 68.81 85 PHE A CA 1
ATOM 658 C C . PHE A 1 85 ? -4.908 3.228 -18.415 1.00 68.81 85 PHE A C 1
ATOM 660 O O . PHE A 1 85 ? -5.989 2.799 -18.028 1.00 68.81 85 PHE A O 1
ATOM 667 N N . GLN A 1 86 ? -4.320 2.720 -19.503 1.00 77.75 86 GLN A N 1
ATOM 668 C CA . GLN A 1 86 ? -4.963 1.656 -20.301 1.00 77.75 86 GLN A CA 1
ATOM 669 C C . GLN A 1 86 ? -4.550 0.221 -19.933 1.00 77.75 86 GLN A C 1
ATOM 671 O O . GLN A 1 86 ? -5.279 -0.722 -20.227 1.00 77.75 86 GLN A O 1
ATOM 676 N N . SER A 1 87 ? -3.395 0.030 -19.289 1.00 83.69 87 SER A N 1
ATOM 677 C CA . SER A 1 87 ? -2.955 -1.301 -18.838 1.00 83.69 87 SER A CA 1
ATOM 678 C C . SER A 1 87 ? -3.705 -1.747 -17.583 1.00 83.69 87 SER A C 1
ATOM 680 O O . SER A 1 87 ? -4.007 -0.894 -16.744 1.00 83.69 87 SER A O 1
ATOM 682 N N . ILE A 1 88 ? -3.878 -3.061 -17.386 1.00 86.50 88 ILE A N 1
ATOM 683 C CA . ILE A 1 88 ? -4.494 -3.616 -16.168 1.00 86.50 88 ILE A CA 1
ATOM 684 C C . ILE A 1 88 ? -3.768 -3.107 -14.924 1.00 86.50 88 ILE A C 1
ATOM 686 O O . ILE A 1 88 ? -4.422 -2.550 -14.053 1.00 86.50 88 ILE A O 1
ATOM 690 N N . HIS A 1 89 ? -2.431 -3.169 -14.905 1.00 87.88 89 HIS A N 1
ATOM 691 C CA . HIS A 1 89 ? -1.599 -2.596 -13.839 1.00 87.88 89 HIS A CA 1
ATOM 692 C C . HIS A 1 89 ? -1.969 -1.138 -13.514 1.00 87.88 89 HIS A C 1
ATOM 694 O O . HIS A 1 89 ? -2.202 -0.788 -12.366 1.00 87.88 89 HIS A O 1
ATOM 700 N N . ALA A 1 90 ? -2.067 -0.266 -14.519 1.00 86.12 90 ALA A N 1
ATOM 701 C CA . ALA A 1 90 ? -2.386 1.141 -14.278 1.00 86.12 90 ALA A CA 1
ATOM 702 C C . ALA A 1 90 ? -3.818 1.343 -13.741 1.00 86.12 90 ALA A C 1
ATOM 704 O O . ALA A 1 90 ? -4.026 2.190 -12.875 1.00 86.12 90 ALA A O 1
ATOM 705 N N . ILE A 1 91 ? -4.791 0.554 -14.212 1.00 89.75 91 ILE A N 1
ATOM 706 C CA . ILE A 1 91 ? -6.184 0.612 -13.742 1.00 89.75 91 ILE A CA 1
ATOM 707 C C . ILE A 1 91 ? -6.283 0.109 -12.299 1.00 89.75 91 ILE A C 1
ATOM 709 O O . ILE A 1 91 ? -6.884 0.776 -11.454 1.00 89.75 91 ILE A O 1
ATOM 713 N N . THR A 1 92 ? -5.680 -1.042 -11.990 1.00 92.00 92 THR A N 1
ATOM 714 C CA . THR A 1 92 ? -5.673 -1.609 -10.635 1.00 92.00 92 THR A CA 1
ATOM 715 C C . THR A 1 92 ? -4.903 -0.717 -9.668 1.00 92.00 92 THR A C 1
ATOM 717 O O . THR A 1 92 ? -5.400 -0.430 -8.582 1.00 92.00 92 THR A O 1
ATOM 720 N N . GLY A 1 93 ? -3.744 -0.195 -10.071 1.00 90.94 93 GLY A N 1
ATOM 721 C CA . GLY A 1 93 ? -2.928 0.700 -9.252 1.00 90.94 93 GLY A CA 1
ATOM 722 C C . GLY A 1 93 ? -3.650 2.004 -8.921 1.00 90.94 93 GLY A C 1
ATOM 723 O O . GLY A 1 93 ? -3.691 2.401 -7.756 1.00 90.94 93 GLY A O 1
ATOM 724 N N . LEU A 1 94 ? -4.303 2.627 -9.911 1.00 92.31 94 LEU A N 1
ATOM 725 C CA . LEU A 1 94 ? -5.104 3.833 -9.690 1.00 92.31 94 LEU A CA 1
ATOM 726 C C . LEU A 1 94 ? -6.332 3.550 -8.816 1.00 92.31 94 LEU A C 1
ATOM 728 O O . LEU A 1 94 ? -6.627 4.323 -7.907 1.00 92.31 94 LEU A O 1
ATOM 732 N N . SER A 1 95 ? -7.020 2.430 -9.047 1.00 94.25 95 SER A N 1
ATOM 733 C CA . SER A 1 95 ? -8.171 2.023 -8.231 1.00 94.25 95 SER A CA 1
ATOM 734 C C . SER A 1 95 ? -7.771 1.835 -6.765 1.00 94.25 95 SER A C 1
ATOM 736 O O . SER A 1 95 ? -8.433 2.360 -5.871 1.00 94.25 95 SER A O 1
ATOM 738 N N . SER A 1 96 ? -6.648 1.152 -6.518 1.00 95.38 96 SER A N 1
ATOM 739 C CA . SER A 1 96 ? -6.056 1.009 -5.184 1.00 95.38 96 SER A CA 1
ATOM 740 C C . SER A 1 96 ? -5.732 2.368 -4.563 1.00 95.38 96 SER A C 1
ATOM 742 O O . SER A 1 96 ? -6.153 2.639 -3.440 1.00 95.38 96 SER A O 1
ATOM 744 N N . LEU A 1 97 ? -5.051 3.255 -5.300 1.00 93.75 97 LEU A N 1
ATOM 745 C CA . LEU A 1 97 ? -4.696 4.593 -4.820 1.00 93.75 97 LEU A CA 1
ATOM 746 C C . LEU A 1 97 ? -5.935 5.393 -4.397 1.00 93.75 97 LEU A C 1
ATOM 748 O O . LEU A 1 97 ? -5.950 5.957 -3.305 1.00 93.75 97 LEU A O 1
ATOM 752 N N . VAL A 1 98 ? -6.991 5.406 -5.215 1.00 94.50 98 VAL A N 1
ATOM 753 C CA . VAL A 1 98 ? -8.244 6.105 -4.887 1.00 94.50 98 VAL A CA 1
ATOM 754 C C . VAL A 1 98 ? -8.861 5.546 -3.606 1.00 94.50 98 VAL A C 1
ATOM 756 O O . VAL A 1 98 ? -9.209 6.317 -2.710 1.00 94.50 98 VAL A O 1
ATOM 759 N N . ILE A 1 99 ? -8.947 4.218 -3.474 1.00 93.56 99 ILE A N 1
ATOM 760 C CA . ILE A 1 99 ? -9.480 3.573 -2.266 1.00 93.56 99 ILE A CA 1
ATOM 761 C C . ILE A 1 99 ? -8.638 3.949 -1.039 1.00 93.56 99 ILE A C 1
ATOM 763 O O . ILE A 1 99 ? -9.192 4.355 -0.020 1.00 93.56 99 ILE A O 1
ATOM 767 N N . VAL A 1 100 ? -7.308 3.873 -1.128 1.00 91.19 100 VAL A N 1
ATOM 768 C CA . VAL A 1 100 ? -6.396 4.191 -0.016 1.00 91.19 100 VAL A CA 1
ATOM 769 C C . VAL A 1 100 ? -6.475 5.666 0.382 1.00 91.19 100 VAL A C 1
ATOM 771 O O . VAL A 1 100 ? -6.485 5.962 1.578 1.00 91.19 100 VAL A O 1
ATOM 774 N N . CYS A 1 101 ? -6.599 6.593 -0.573 1.00 91.50 101 CYS A N 1
ATOM 775 C CA . CYS A 1 101 ? -6.825 8.015 -0.293 1.00 91.50 101 CYS A CA 1
ATOM 776 C C . CYS A 1 101 ? -8.114 8.219 0.510 1.00 91.50 101 CYS A C 1
ATOM 778 O O . CYS A 1 101 ? -8.107 8.855 1.565 1.00 91.50 101 CYS A O 1
ATOM 780 N N . VAL A 1 102 ? -9.213 7.625 0.040 1.00 90.44 102 VAL A N 1
ATOM 781 C CA . VAL A 1 102 ? -10.525 7.699 0.694 1.00 90.44 102 VAL A CA 1
ATOM 782 C C . VAL A 1 102 ? -10.456 7.122 2.112 1.00 90.44 102 VAL A C 1
ATOM 784 O O . VAL A 1 102 ? -10.862 7.770 3.077 1.00 90.44 102 VAL A O 1
ATOM 787 N N . VAL A 1 103 ? -9.881 5.929 2.265 1.00 89.75 103 VAL A N 1
ATOM 788 C CA . VAL A 1 103 ? -9.754 5.228 3.551 1.00 89.75 103 VAL A CA 1
ATOM 789 C C . VAL A 1 103 ? -8.850 5.975 4.528 1.00 89.75 103 VAL A C 1
ATOM 791 O O . VAL A 1 103 ? -9.152 5.996 5.720 1.00 89.75 103 VAL A O 1
ATOM 794 N N . THR A 1 104 ? -7.784 6.621 4.050 1.00 87.12 104 THR A N 1
ATOM 795 C CA . THR A 1 104 ? -6.886 7.444 4.878 1.00 87.12 104 THR A CA 1
ATOM 796 C C . THR A 1 104 ? -7.605 8.680 5.414 1.00 87.12 104 THR A C 1
ATOM 798 O O . THR A 1 104 ? -7.498 8.976 6.605 1.00 87.12 104 THR A O 1
ATOM 801 N N . ILE A 1 105 ? -8.399 9.358 4.577 1.00 83.44 105 ILE A N 1
ATOM 802 C CA . ILE A 1 105 ? -9.213 10.508 4.998 1.00 83.44 105 ILE A CA 1
ATOM 803 C C . ILE A 1 105 ? -10.225 10.069 6.063 1.00 83.44 105 ILE A C 1
ATOM 805 O O . ILE A 1 105 ? -10.265 10.649 7.146 1.00 83.44 105 ILE A O 1
ATOM 809 N N . PHE A 1 106 ? -10.994 9.005 5.808 1.00 78.94 106 PHE A N 1
ATOM 810 C CA . PHE A 1 106 ? -11.989 8.497 6.763 1.00 78.94 106 PHE A CA 1
ATOM 811 C C . PHE A 1 106 ? -11.380 7.865 8.022 1.00 78.94 106 PHE A C 1
ATOM 813 O O . PHE A 1 106 ? -12.016 7.853 9.076 1.00 78.94 106 PHE A O 1
ATOM 820 N N . GLY A 1 107 ? -10.159 7.343 7.925 1.00 72.19 107 GLY A N 1
ATOM 821 C CA . GLY A 1 107 ? -9.430 6.722 9.026 1.00 72.19 107 GLY A CA 1
ATOM 822 C C . GLY A 1 107 ? -8.854 7.719 10.026 1.00 72.19 107 GLY A C 1
ATOM 823 O O . GLY A 1 107 ? -8.547 7.323 11.149 1.00 72.19 107 GLY A O 1
ATOM 824 N N . TYR A 1 108 ? -8.725 8.999 9.657 1.00 70.38 108 TYR A N 1
ATOM 825 C CA . TYR A 1 108 ? -8.167 10.025 10.531 1.00 70.38 108 TYR A CA 1
ATOM 826 C C . TYR A 1 108 ? -9.139 10.373 11.678 1.00 70.38 108 TYR A C 1
ATOM 828 O O . TYR A 1 108 ? -10.161 11.034 11.459 1.00 70.38 108 TYR A O 1
ATOM 836 N N . PRO A 1 109 ? -8.846 9.981 12.935 1.00 57.44 109 PRO A N 1
ATOM 837 C CA . PRO A 1 109 ? -9.832 10.076 14.007 1.00 57.44 109 PRO A CA 1
ATOM 838 C C . PRO A 1 109 ? -10.043 11.512 14.487 1.00 57.44 109 PRO A C 1
ATOM 840 O O . PRO A 1 109 ? -11.140 11.862 14.902 1.00 57.44 109 PRO A O 1
ATOM 843 N N . VAL A 1 110 ? -9.017 12.364 14.452 1.00 53.88 110 VAL A N 1
ATOM 844 C CA . VAL A 1 110 ? -9.058 13.644 15.179 1.00 53.88 110 VAL A CA 1
ATOM 845 C C . VAL A 1 110 ? -10.012 14.645 14.524 1.00 53.88 110 VAL A C 1
ATOM 847 O O . VAL A 1 110 ? -10.809 15.271 15.217 1.00 53.88 110 VAL A O 1
ATOM 850 N N . TRP A 1 111 ? -9.997 14.757 13.195 1.00 50.88 111 TRP A N 1
ATOM 851 C CA . TRP A 1 111 ? -10.844 15.722 12.482 1.00 50.88 111 TRP A CA 1
ATOM 852 C C . TRP A 1 111 ? -12.248 15.197 12.182 1.00 50.88 111 TRP A C 1
ATOM 854 O O . TRP A 1 111 ? -13.228 15.939 12.242 1.00 50.88 111 TRP A O 1
ATOM 864 N N . ILE A 1 112 ? -12.363 13.905 11.879 1.00 58.19 112 ILE A N 1
ATOM 865 C CA . ILE A 1 112 ? -13.613 13.316 11.406 1.00 58.19 112 ILE A CA 1
ATOM 866 C C . ILE A 1 112 ? -14.439 12.720 12.545 1.00 58.19 112 ILE A C 1
ATOM 868 O O . ILE A 1 112 ? -15.664 12.812 12.489 1.00 58.19 112 ILE A O 1
ATOM 872 N N . ALA A 1 113 ? -13.842 12.204 13.627 1.00 59.72 113 ALA A N 1
ATOM 873 C CA . ALA A 1 113 ? -14.624 11.545 14.677 1.00 59.72 113 ALA A CA 1
ATOM 874 C C . ALA A 1 113 ? -15.589 12.485 15.413 1.00 59.72 113 ALA A C 1
ATOM 876 O O . ALA A 1 113 ? -16.558 12.007 15.996 1.00 59.72 113 ALA A O 1
ATOM 877 N N . TRP A 1 114 ? -15.385 13.805 15.419 1.00 61.97 114 TRP A N 1
ATOM 878 C CA . TRP A 1 114 ? -16.353 14.713 16.049 1.00 61.97 114 TRP A CA 1
ATOM 879 C C . TRP A 1 114 ? -17.621 14.899 15.202 1.00 61.97 114 TRP A C 1
ATOM 881 O O . TRP A 1 114 ? -18.726 14.875 15.743 1.00 61.97 114 TRP A O 1
ATOM 891 N N . LYS A 1 115 ? -17.479 14.990 13.872 1.00 63.84 115 LYS A N 1
ATOM 892 C CA . LYS A 1 115 ? -18.612 15.065 12.934 1.00 63.84 115 LYS A CA 1
ATOM 893 C C . LYS A 1 115 ? -19.240 13.695 12.665 1.00 63.84 115 LYS A C 1
ATOM 895 O O . LYS A 1 11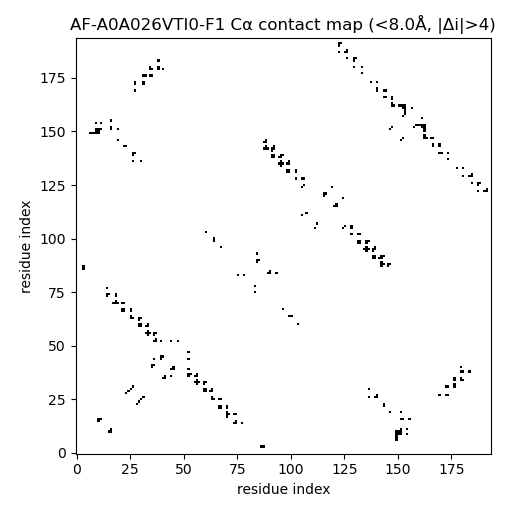5 ? -20.458 13.568 12.727 1.00 63.84 115 LYS A O 1
ATOM 900 N N . LEU A 1 116 ? -18.433 12.658 12.424 1.00 63.16 116 LEU A N 1
ATOM 901 C CA . LEU A 1 116 ? -18.936 11.327 12.074 1.00 63.16 116 LEU A CA 1
ATOM 902 C C . LEU A 1 116 ? -19.633 10.627 13.240 1.00 63.16 116 LEU A C 1
ATOM 904 O O . LEU A 1 116 ? -20.607 9.934 12.988 1.00 63.16 116 LEU A O 1
ATOM 908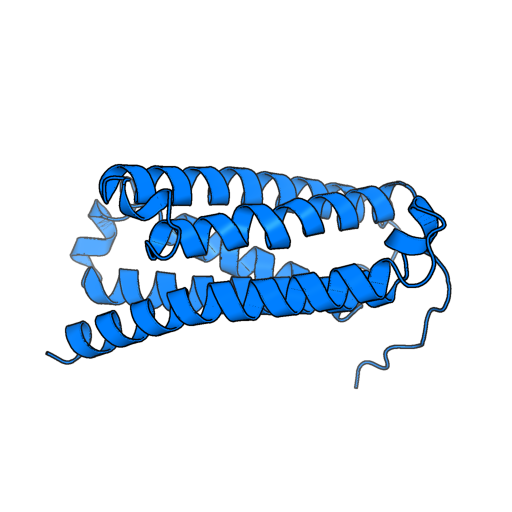 N N . ARG A 1 117 ? -19.226 10.846 14.502 1.00 64.81 117 ARG A N 1
ATOM 909 C CA . ARG A 1 117 ? -19.933 10.260 15.663 1.00 64.81 117 ARG A CA 1
ATOM 910 C C . ARG A 1 117 ? -21.391 10.704 15.781 1.00 64.81 117 ARG A C 1
ATOM 912 O O . ARG A 1 117 ? -22.171 9.996 16.404 1.00 64.81 117 ARG A O 1
ATOM 919 N N . LYS A 1 118 ? -21.752 11.855 15.201 1.00 67.94 118 LYS A N 1
ATOM 920 C CA . LYS A 1 118 ? -23.140 12.333 15.159 1.00 67.94 118 LYS A CA 1
ATOM 921 C C . LYS A 1 118 ? -23.964 11.683 14.043 1.00 67.94 118 LYS A C 1
ATOM 923 O O . LYS A 1 118 ? -25.182 11.681 14.142 1.00 67.94 118 LYS A O 1
ATOM 928 N N . LEU A 1 119 ? -23.313 11.156 13.003 1.00 69.12 119 LEU A N 1
ATOM 929 C CA . LEU A 1 119 ? -23.973 10.636 11.801 1.00 69.12 119 LEU A CA 1
ATOM 930 C C . LEU A 1 119 ? -23.946 9.102 11.715 1.00 69.12 119 LEU A C 1
ATOM 932 O O . LEU A 1 119 ? -24.901 8.497 11.245 1.00 69.12 119 LEU A O 1
ATOM 936 N N . VAL A 1 120 ? -22.857 8.464 12.153 1.00 71.69 120 VAL A N 1
ATOM 937 C CA . VAL A 1 120 ? -22.611 7.027 11.979 1.00 71.69 120 VAL A CA 1
ATOM 938 C C . VAL A 1 120 ? -22.002 6.435 13.250 1.00 71.69 120 VAL A C 1
ATOM 940 O O . VAL A 1 120 ? -21.120 7.026 13.879 1.00 71.69 120 VAL A O 1
ATOM 943 N N . ARG A 1 121 ? -22.441 5.225 13.622 1.00 76.31 121 ARG A N 1
ATOM 944 C CA . ARG A 1 121 ? -21.875 4.491 14.761 1.00 76.31 121 ARG A CA 1
ATOM 945 C C . ARG A 1 121 ? -20.368 4.249 14.544 1.00 76.31 121 ARG A C 1
ATOM 947 O O . ARG A 1 121 ? -19.983 3.768 13.476 1.00 76.31 121 ARG A O 1
ATOM 954 N N . PRO A 1 122 ? -19.507 4.487 15.554 1.00 75.12 122 PRO A N 1
ATOM 955 C CA . PRO A 1 122 ? -18.058 4.276 15.445 1.00 75.12 122 PRO A CA 1
ATOM 956 C C . PRO A 1 122 ? -17.653 2.872 14.977 1.00 75.12 122 PRO A C 1
ATOM 958 O O . PRO A 1 122 ? -16.637 2.712 14.304 1.00 75.12 122 PRO A O 1
ATOM 961 N N . VAL A 1 123 ? -18.457 1.859 15.319 1.00 76.75 123 VAL A N 1
ATOM 962 C CA . VAL A 1 123 ? -18.240 0.461 14.922 1.00 76.75 123 VAL A CA 1
ATOM 963 C C . VAL A 1 123 ? -18.339 0.297 13.402 1.00 76.75 123 VAL A C 1
ATOM 965 O O . VAL A 1 123 ? -17.455 -0.305 12.799 1.00 76.75 123 VAL A O 1
ATOM 968 N N . THR A 1 124 ? -19.345 0.903 12.765 1.00 76.88 124 THR A N 1
ATOM 969 C CA . THR A 1 124 ? -19.551 0.842 11.309 1.00 76.88 124 THR A CA 1
ATOM 970 C C . THR A 1 124 ? -18.424 1.538 10.552 1.00 76.88 124 THR A C 1
ATOM 972 O O . THR A 1 124 ? -17.918 0.998 9.575 1.00 76.88 124 THR A O 1
ATOM 975 N N . VAL A 1 125 ? -17.975 2.705 11.024 1.00 82.12 125 VAL A N 1
ATOM 976 C CA . VAL A 1 125 ? -16.852 3.435 10.406 1.00 82.12 125 VAL A CA 1
ATOM 977 C C . VAL A 1 125 ? -15.576 2.598 10.447 1.00 82.12 125 VAL A C 1
ATOM 979 O O . VAL A 1 125 ? -14.858 2.502 9.455 1.00 82.12 125 VAL A O 1
ATOM 982 N N . LYS A 1 126 ? -15.314 1.946 11.584 1.00 81.38 126 LYS A N 1
ATOM 983 C CA . LYS A 1 126 ? -14.151 1.074 11.752 1.00 81.38 126 LYS A CA 1
ATOM 984 C C . LYS A 1 126 ? -14.222 -0.162 10.850 1.00 81.38 126 LYS A C 1
ATOM 986 O O . LYS A 1 126 ? -13.216 -0.508 10.231 1.00 81.38 126 LYS A O 1
ATOM 991 N N . LEU A 1 127 ? -15.404 -0.772 10.733 1.00 83.75 127 LEU A N 1
ATOM 992 C CA . LEU A 1 127 ? -15.643 -1.905 9.840 1.00 83.75 127 LEU A CA 1
ATOM 993 C C . LEU A 1 127 ? -15.406 -1.513 8.377 1.00 83.75 127 LEU A C 1
ATOM 995 O O . LEU A 1 127 ? -14.667 -2.202 7.679 1.00 83.75 127 LEU A O 1
ATOM 999 N N . LEU A 1 128 ? -15.975 -0.387 7.935 1.00 86.06 128 LEU A N 1
ATOM 1000 C CA . LEU A 1 128 ? -15.799 0.127 6.575 1.00 86.06 128 LEU A CA 1
ATOM 1001 C C . LEU A 1 128 ? -14.339 0.476 6.279 1.00 86.06 128 LEU A C 1
ATOM 1003 O O . LEU A 1 128 ? -13.839 0.104 5.223 1.00 86.06 128 LEU A O 1
ATOM 1007 N N . HIS A 1 129 ? -13.636 1.131 7.210 1.00 89.19 129 HIS A N 1
ATOM 1008 C CA . HIS A 1 129 ? -12.208 1.424 7.069 1.00 89.19 129 HIS A CA 1
ATOM 1009 C C . HIS A 1 129 ? -11.388 0.138 6.909 1.00 89.19 129 HIS A C 1
ATOM 1011 O O . HIS A 1 129 ? -10.542 0.056 6.024 1.00 89.19 129 HIS A O 1
ATOM 1017 N N . ASN A 1 130 ? -11.670 -0.886 7.719 1.00 87.31 130 ASN A N 1
ATOM 1018 C CA . ASN A 1 130 ? -10.972 -2.165 7.629 1.00 87.31 130 ASN A CA 1
ATOM 1019 C C . ASN A 1 130 ? -11.284 -2.896 6.310 1.00 87.31 130 ASN A C 1
ATOM 1021 O O . ASN A 1 130 ? -10.378 -3.406 5.657 1.00 87.31 130 ASN A O 1
ATOM 1025 N 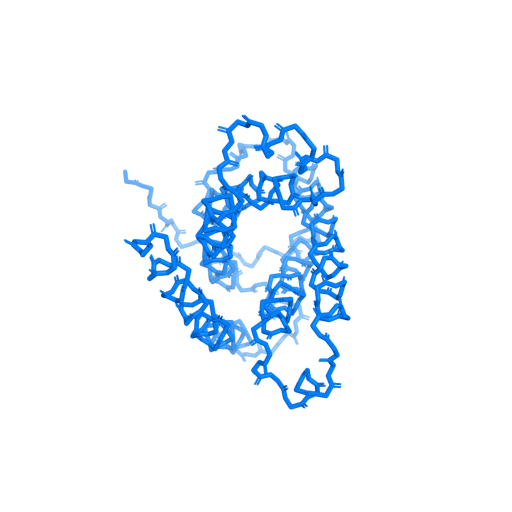N . PHE A 1 131 ? -12.550 -2.910 5.883 1.00 89.19 131 PHE A N 1
ATOM 1026 C CA . PHE A 1 131 ? -12.970 -3.572 4.647 1.00 89.19 131 PHE A CA 1
ATOM 1027 C C . PHE A 1 131 ? -12.389 -2.887 3.408 1.00 89.19 131 PHE A C 1
ATOM 1029 O O . PHE A 1 131 ? -11.704 -3.529 2.614 1.00 89.19 131 PHE A O 1
ATOM 1036 N N . LEU A 1 132 ? -12.603 -1.576 3.269 1.00 92.00 132 LEU A N 1
ATOM 1037 C CA . LEU A 1 132 ? -12.093 -0.801 2.139 1.00 92.00 132 LEU A CA 1
ATOM 1038 C C . LEU A 1 132 ? -10.563 -0.754 2.139 1.00 92.00 132 LEU A C 1
ATOM 1040 O O . LEU A 1 132 ? -9.959 -0.887 1.081 1.00 92.00 132 LEU A O 1
ATOM 1044 N N . GLY A 1 133 ? -9.926 -0.623 3.306 1.00 91.25 133 GLY A N 1
ATOM 1045 C CA . GLY A 1 133 ? -8.468 -0.659 3.424 1.00 91.25 133 GLY A CA 1
ATOM 1046 C C . GLY A 1 133 ? -7.884 -1.997 2.973 1.00 91.25 133 GLY A C 1
ATOM 1047 O O . GLY A 1 133 ? -6.922 -2.018 2.208 1.00 91.25 133 GLY A O 1
ATOM 1048 N N . THR A 1 134 ? -8.512 -3.110 3.368 1.00 91.69 134 THR A N 1
ATOM 1049 C CA . THR A 1 134 ? -8.111 -4.455 2.928 1.00 91.69 134 THR A CA 1
ATOM 1050 C C . THR A 1 134 ? -8.326 -4.634 1.426 1.00 91.69 134 THR A C 1
ATOM 1052 O O . THR A 1 134 ? -7.431 -5.113 0.735 1.00 91.69 134 THR A O 1
ATOM 1055 N N . ALA A 1 135 ? -9.476 -4.208 0.894 1.00 93.56 135 ALA A N 1
ATOM 1056 C CA . ALA A 1 135 ? -9.762 -4.283 -0.537 1.00 93.56 135 ALA A CA 1
ATOM 1057 C C . ALA A 1 135 ? -8.759 -3.460 -1.363 1.00 93.56 135 ALA A C 1
ATOM 1059 O O . ALA A 1 135 ? -8.204 -3.969 -2.335 1.00 93.56 135 ALA A O 1
ATOM 1060 N N . GLY A 1 136 ? -8.474 -2.222 -0.944 1.00 94.56 136 GLY A N 1
ATOM 1061 C CA . GLY A 1 136 ? -7.469 -1.363 -1.573 1.00 94.56 136 GLY A CA 1
ATOM 1062 C C . GLY A 1 136 ? -6.083 -2.003 -1.558 1.00 94.56 136 GLY A C 1
ATOM 1063 O O . GLY A 1 136 ? -5.448 -2.098 -2.602 1.00 94.56 136 GLY A O 1
ATOM 1064 N N . PHE A 1 137 ? -5.651 -2.535 -0.410 1.00 94.06 137 PHE A N 1
ATOM 1065 C CA . PHE A 1 137 ? -4.378 -3.251 -0.296 1.00 94.06 137 PHE A CA 1
ATOM 1066 C C . PHE A 1 137 ? -4.289 -4.441 -1.261 1.00 94.06 137 PHE A C 1
ATOM 1068 O O . PHE A 1 137 ? -3.313 -4.545 -1.998 1.00 94.06 137 PHE A O 1
ATOM 1075 N N . VAL A 1 138 ? -5.314 -5.298 -1.328 1.00 94.69 138 VAL A N 1
ATOM 1076 C CA . VAL A 1 138 ? -5.326 -6.456 -2.244 1.00 94.69 138 VAL A CA 1
ATOM 1077 C C . VAL A 1 138 ? -5.249 -6.019 -3.702 1.00 94.69 138 VAL A C 1
ATOM 1079 O O . VAL A 1 138 ? -4.454 -6.570 -4.461 1.00 94.69 138 VAL A O 1
ATOM 1082 N N . ILE A 1 139 ? -6.035 -5.016 -4.101 1.00 95.31 139 ILE A N 1
ATOM 1083 C CA . ILE A 1 139 ? -6.005 -4.482 -5.469 1.00 95.31 139 ILE A CA 1
ATOM 1084 C C . ILE A 1 139 ? -4.609 -3.918 -5.790 1.00 95.31 139 ILE A C 1
ATOM 1086 O O . ILE A 1 139 ? -4.095 -4.146 -6.886 1.00 95.31 139 ILE A O 1
ATOM 1090 N N . GLY A 1 140 ? -3.970 -3.242 -4.832 1.00 94.88 140 GLY A N 1
ATOM 1091 C CA . GLY A 1 140 ? -2.595 -2.753 -4.944 1.00 94.88 140 GLY A CA 1
ATOM 1092 C C . GLY A 1 140 ? -1.568 -3.874 -5.120 1.00 94.88 140 GLY A C 1
ATOM 1093 O O . GLY A 1 140 ? -0.762 -3.822 -6.045 1.00 94.88 140 GLY A O 1
ATOM 1094 N N . MET A 1 141 ? -1.642 -4.936 -4.313 1.00 94.88 141 MET A N 1
ATOM 1095 C CA . MET A 1 141 ? -0.749 -6.098 -4.441 1.00 94.88 141 MET A CA 1
ATOM 1096 C C . MET A 1 141 ? -0.946 -6.825 -5.779 1.00 94.88 141 MET A C 1
ATOM 1098 O O . MET A 1 141 ? 0.028 -7.196 -6.432 1.00 94.88 141 MET A O 1
ATOM 1102 N N . VAL A 1 142 ? -2.193 -6.964 -6.249 1.00 94.12 142 VAL A N 1
ATOM 1103 C CA . VAL A 1 142 ? -2.498 -7.508 -7.585 1.00 94.12 142 VAL A CA 1
ATOM 1104 C C . VAL A 1 142 ? -1.884 -6.636 -8.680 1.00 94.12 142 VAL A C 1
ATOM 1106 O O . VAL A 1 142 ? -1.261 -7.162 -9.603 1.00 94.12 142 VAL A O 1
ATOM 1109 N N . SER A 1 143 ? -2.002 -5.311 -8.562 1.00 93.75 143 SER A N 1
ATOM 1110 C CA . SER A 1 143 ? -1.344 -4.364 -9.466 1.00 93.75 143 SER A CA 1
ATOM 1111 C C . SER A 1 143 ? 0.165 -4.592 -9.531 1.00 93.75 143 SER A C 1
ATOM 1113 O O . SER A 1 143 ? 0.752 -4.547 -10.615 1.00 93.75 143 SER A O 1
ATOM 1115 N N . GLN A 1 144 ? 0.781 -4.894 -8.388 1.00 92.94 144 GLN A N 1
ATOM 1116 C CA . GLN A 1 144 ? 2.213 -5.144 -8.289 1.00 92.94 144 GLN A CA 1
ATOM 1117 C C . GLN A 1 144 ? 2.637 -6.443 -8.966 1.00 92.94 144 GLN A C 1
ATOM 1119 O O . GLN A 1 144 ? 3.625 -6.461 -9.698 1.00 92.94 144 GLN A O 1
ATOM 1124 N N . CYS A 1 145 ? 1.834 -7.500 -8.845 1.00 92.06 145 CYS A N 1
ATOM 1125 C CA . CYS A 1 145 ? 2.040 -8.730 -9.607 1.00 92.06 145 CYS A CA 1
ATOM 1126 C C . CYS A 1 145 ? 2.028 -8.480 -11.125 1.00 92.06 145 CYS A C 1
ATOM 1128 O O . CYS A 1 145 ? 2.838 -9.061 -11.845 1.00 92.06 145 CYS A O 1
ATOM 1130 N N . TYR A 1 146 ? 1.155 -7.596 -11.628 1.00 89.19 146 TYR A N 1
ATOM 1131 C CA . TYR A 1 146 ? 1.198 -7.171 -13.036 1.00 89.19 146 TYR A CA 1
ATOM 1132 C C . TYR A 1 146 ? 2.416 -6.289 -13.361 1.00 89.19 146 TYR A C 1
ATOM 1134 O O . TYR A 1 146 ? 2.882 -6.304 -14.498 1.00 89.19 146 TYR A O 1
ATOM 1142 N N . GLY A 1 147 ? 2.949 -5.545 -12.388 1.00 86.44 147 GLY A N 1
ATOM 1143 C CA . GLY A 1 147 ? 4.192 -4.776 -12.523 1.00 86.44 147 GLY A CA 1
ATOM 1144 C C . GLY A 1 147 ? 5.411 -5.674 -12.751 1.00 86.44 147 GLY A C 1
ATOM 1145 O O . GLY A 1 147 ? 6.149 -5.472 -13.714 1.00 86.44 147 GLY A O 1
ATOM 1146 N N . TYR A 1 148 ? 5.574 -6.735 -11.949 1.00 87.81 148 TYR A N 1
ATOM 1147 C CA . TYR A 1 148 ? 6.690 -7.689 -12.090 1.00 87.81 148 TYR A CA 1
ATOM 1148 C C . TYR A 1 148 ? 6.684 -8.446 -13.422 1.00 87.81 148 TYR A C 1
ATOM 1150 O O . TYR A 1 148 ? 7.738 -8.753 -13.968 1.00 87.81 148 TYR A O 1
ATOM 1158 N N . LYS A 1 149 ? 5.511 -8.669 -14.031 1.00 86.50 149 LYS A N 1
ATOM 1159 C CA . LYS A 1 149 ? 5.424 -9.272 -15.376 1.00 86.50 149 LYS A CA 1
ATOM 1160 C C . LYS A 1 149 ? 6.090 -8.433 -16.477 1.00 86.50 149 LYS A C 1
ATOM 1162 O O . LYS A 1 149 ? 6.295 -8.946 -17.575 1.00 86.50 149 LYS A O 1
ATOM 1167 N N . LYS A 1 150 ? 6.434 -7.168 -16.208 1.00 83.12 150 LYS A N 1
ATOM 1168 C CA . LYS A 1 150 ? 7.164 -6.290 -17.139 1.00 83.12 150 LYS A CA 1
ATOM 1169 C C . LYS A 1 150 ? 8.689 -6.473 -17.091 1.00 83.12 150 LYS A C 1
ATOM 1171 O O . LYS A 1 150 ? 9.386 -5.787 -17.833 1.00 83.12 150 LYS A O 1
ATOM 1176 N N . ASN A 1 151 ? 9.202 -7.386 -16.261 1.00 83.19 151 ASN A N 1
ATOM 1177 C CA . ASN A 1 151 ? 10.625 -7.742 -16.151 1.00 83.19 151 ASN A CA 1
ATOM 1178 C C . ASN A 1 151 ? 11.558 -6.561 -15.818 1.00 83.19 151 ASN A C 1
ATOM 1180 O O . ASN A 1 151 ? 12.691 -6.483 -16.301 1.00 83.19 151 ASN A O 1
ATOM 1184 N N . TRP A 1 152 ? 11.072 -5.595 -15.033 1.00 83.81 152 TRP A N 1
ATOM 1185 C CA . TRP A 1 152 ? 11.855 -4.409 -14.682 1.00 83.81 152 TRP A CA 1
ATOM 1186 C C . TRP A 1 152 ? 12.975 -4.748 -13.691 1.00 83.81 152 TRP A C 1
ATOM 1188 O O . TRP A 1 152 ? 14.025 -4.106 -13.720 1.00 83.81 152 TRP A O 1
ATOM 1198 N N . LEU A 1 153 ? 12.782 -5.755 -12.832 1.00 84.50 153 LEU A N 1
ATOM 1199 C CA . LEU A 1 153 ? 13.763 -6.120 -11.816 1.00 84.50 153 LEU A CA 1
ATOM 1200 C C . LEU A 1 153 ? 14.938 -6.865 -12.446 1.00 84.50 153 LEU A C 1
ATOM 1202 O O . LEU A 1 153 ? 16.093 -6.561 -12.145 1.00 84.50 153 LEU A O 1
ATOM 1206 N N . HIS A 1 154 ? 14.656 -7.766 -13.387 1.00 85.94 154 HIS A N 1
ATOM 1207 C CA . HIS A 1 154 ? 15.675 -8.416 -14.199 1.00 85.94 154 HIS A CA 1
ATOM 1208 C C . HIS A 1 154 ? 16.488 -7.393 -14.995 1.00 85.94 154 HIS A C 1
ATOM 1210 O O . HIS A 1 154 ? 17.713 -7.471 -15.008 1.00 85.94 154 HIS A O 1
ATOM 1216 N N . TYR A 1 155 ? 15.829 -6.384 -15.574 1.00 83.69 155 TYR A N 1
ATOM 1217 C CA . TYR A 1 155 ? 16.506 -5.314 -16.310 1.00 83.69 155 TYR A CA 1
ATOM 1218 C C . TYR A 1 155 ? 17.512 -4.534 -15.446 1.00 83.69 155 TYR A C 1
ATOM 1220 O O . TYR A 1 155 ? 18.603 -4.217 -15.908 1.00 83.69 155 TYR A O 1
ATOM 1228 N N . VAL A 1 156 ? 17.165 -4.231 -14.191 1.00 85.88 156 VAL A N 1
ATOM 1229 C CA . VAL A 1 156 ? 18.032 -3.453 -13.287 1.00 85.88 156 VAL A CA 1
ATOM 1230 C C . VAL A 1 156 ? 19.132 -4.305 -12.659 1.00 85.88 156 VAL A C 1
ATOM 1232 O O . VAL A 1 156 ? 20.247 -3.829 -12.465 1.00 85.88 156 VAL A O 1
ATOM 1235 N N . THR A 1 157 ? 18.815 -5.545 -12.291 1.00 86.56 157 THR A N 1
ATOM 1236 C CA . THR A 1 157 ? 19.717 -6.395 -11.498 1.00 86.56 157 THR A CA 1
ATOM 1237 C C . THR A 1 157 ? 20.582 -7.323 -12.345 1.00 86.56 157 THR A C 1
ATOM 1239 O O . THR A 1 157 ? 21.602 -7.800 -11.860 1.00 86.56 157 THR A O 1
ATOM 1242 N N . GLY A 1 158 ? 20.174 -7.625 -13.582 1.00 84.56 158 GLY A N 1
ATOM 1243 C CA . GLY A 1 158 ? 20.793 -8.654 -14.423 1.00 84.56 158 GLY A CA 1
ATOM 1244 C C . GLY A 1 158 ? 20.592 -10.085 -13.908 1.00 84.56 158 GLY A C 1
ATOM 1245 O O . GLY A 1 158 ? 21.096 -11.029 -14.510 1.00 84.56 158 GLY A O 1
ATOM 1246 N N . VAL A 1 159 ? 19.859 -10.269 -12.805 1.00 87.56 159 VAL A N 1
ATOM 1247 C CA . VAL A 1 159 ? 19.645 -11.574 -12.173 1.00 87.56 159 VAL A CA 1
ATOM 1248 C C . VAL A 1 159 ? 18.458 -12.265 -12.827 1.00 87.56 159 VAL A C 1
ATOM 1250 O O . VAL A 1 159 ? 17.352 -11.712 -12.901 1.00 87.56 159 VAL A O 1
ATOM 1253 N N . GLU A 1 160 ? 18.686 -13.485 -13.304 1.00 85.56 160 GLU A N 1
ATOM 1254 C CA . GLU A 1 160 ? 17.650 -14.325 -13.897 1.00 85.56 160 GLU A CA 1
ATOM 1255 C C . GLU A 1 160 ? 16.560 -14.649 -12.863 1.00 85.56 160 GLU A C 1
ATOM 1257 O O . GLU A 1 160 ? 16.835 -14.851 -11.681 1.00 85.56 160 GLU A O 1
ATOM 1262 N N . HIS A 1 161 ? 15.299 -14.648 -13.295 1.00 86.88 161 HIS A N 1
ATOM 1263 C CA . HIS A 1 161 ? 14.125 -14.915 -12.451 1.00 86.88 161 HIS A CA 1
ATOM 1264 C C . HIS A 1 161 ? 13.895 -13.967 -11.255 1.00 86.88 161 HIS A C 1
ATOM 1266 O O . HIS A 1 161 ? 13.011 -14.237 -10.439 1.00 86.88 161 HIS A O 1
ATOM 1272 N N . SER A 1 162 ? 14.603 -12.838 -11.148 1.00 87.12 162 SER A N 1
ATOM 1273 C CA . SER A 1 162 ? 14.413 -11.871 -10.052 1.00 87.12 162 SER A CA 1
ATOM 1274 C C . SER A 1 162 ? 12.961 -11.380 -9.927 1.00 87.12 162 SER A C 1
ATOM 1276 O O . SER A 1 162 ? 12.416 -11.363 -8.822 1.00 87.12 162 SER A O 1
ATOM 1278 N N . ASP A 1 163 ? 12.283 -11.077 -11.039 1.00 88.12 163 ASP A N 1
ATOM 1279 C CA . ASP A 1 163 ? 10.863 -10.691 -11.037 1.00 88.12 163 ASP A CA 1
ATOM 1280 C C . ASP A 1 163 ? 9.934 -11.808 -10.524 1.00 88.12 163 ASP A C 1
ATOM 1282 O O . ASP A 1 163 ? 8.945 -11.532 -9.843 1.00 88.12 163 ASP A O 1
ATOM 1286 N N . MET A 1 164 ? 10.260 -13.079 -10.795 1.00 88.88 164 MET A N 1
ATOM 1287 C CA . MET A 1 164 ? 9.485 -14.223 -10.292 1.00 88.88 164 MET A CA 1
ATOM 1288 C C . MET A 1 164 ? 9.648 -14.378 -8.782 1.00 88.88 164 MET A C 1
ATOM 1290 O O . MET A 1 164 ? 8.666 -14.611 -8.077 1.00 88.88 164 MET A O 1
ATOM 1294 N N . VAL A 1 165 ? 10.867 -14.194 -8.269 1.00 91.00 165 VAL A N 1
ATOM 1295 C CA . VAL A 1 165 ? 11.128 -14.188 -6.823 1.00 91.00 165 VAL A CA 1
ATOM 1296 C C . VAL A 1 165 ? 10.352 -13.055 -6.148 1.00 91.00 165 VAL A C 1
ATOM 1298 O O . VAL A 1 165 ? 9.685 -13.291 -5.140 1.00 91.00 165 VAL A O 1
ATOM 1301 N N . ALA A 1 166 ? 10.364 -11.850 -6.725 1.00 91.00 166 ALA A N 1
ATOM 1302 C CA . ALA A 1 166 ? 9.606 -10.711 -6.206 1.00 91.00 166 ALA A CA 1
ATOM 1303 C C . ALA A 1 166 ? 8.089 -10.961 -6.221 1.00 91.00 166 ALA A C 1
ATOM 1305 O O . ALA A 1 166 ? 7.402 -10.627 -5.253 1.00 91.00 166 ALA A O 1
ATOM 1306 N N . LEU A 1 167 ? 7.568 -11.606 -7.268 1.00 91.69 167 LEU A N 1
ATOM 1307 C CA . LEU A 1 167 ? 6.165 -12.010 -7.359 1.00 91.69 167 LEU A CA 1
ATOM 1308 C C . LEU A 1 167 ? 5.795 -13.006 -6.255 1.00 91.69 167 LEU A C 1
ATOM 1310 O O . LEU A 1 167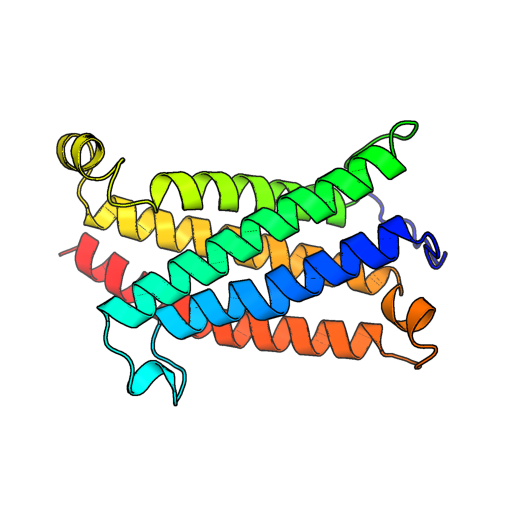 ? 4.807 -12.793 -5.550 1.00 91.69 167 LEU A O 1
ATOM 1314 N N . VAL A 1 168 ? 6.586 -14.068 -6.071 1.00 93.25 168 VAL A N 1
ATOM 1315 C CA . VAL A 1 168 ? 6.341 -15.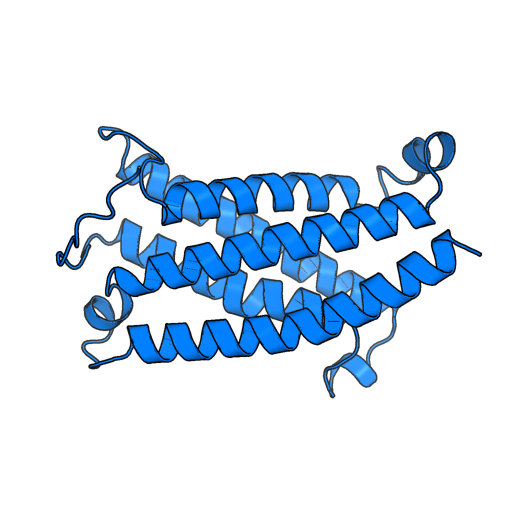087 -5.034 1.00 93.25 168 VAL A CA 1
ATOM 1316 C C . VAL A 1 168 ? 6.399 -14.466 -3.639 1.00 93.25 168 VAL A C 1
ATOM 1318 O O . VAL A 1 168 ? 5.509 -14.707 -2.821 1.00 93.25 168 VAL A O 1
ATOM 1321 N N . LEU A 1 169 ? 7.393 -13.614 -3.379 1.00 93.25 169 LEU A N 1
ATOM 1322 C CA . LEU A 1 169 ? 7.526 -12.897 -2.112 1.00 93.25 169 LEU A CA 1
ATOM 1323 C C . LEU A 1 169 ? 6.319 -11.984 -1.852 1.00 93.25 169 LEU A C 1
ATOM 1325 O O . LEU A 1 169 ? 5.750 -12.001 -0.762 1.00 93.25 169 LEU A O 1
ATOM 1329 N N . THR A 1 170 ? 5.885 -11.237 -2.866 1.00 93.56 170 THR A N 1
ATOM 1330 C CA . THR A 1 170 ? 4.713 -10.351 -2.797 1.00 93.56 170 THR A CA 1
ATOM 1331 C C . THR A 1 170 ? 3.438 -11.138 -2.508 1.00 93.56 170 THR A C 1
ATOM 1333 O O . THR A 1 170 ? 2.645 -10.740 -1.651 1.00 93.56 170 THR A O 1
ATOM 1336 N N . ALA A 1 171 ? 3.245 -12.287 -3.160 1.00 92.62 171 ALA A N 1
ATOM 1337 C CA . ALA A 1 171 ? 2.109 -13.167 -2.902 1.00 92.62 171 ALA A CA 1
ATOM 1338 C C . ALA A 1 171 ? 2.126 -13.709 -1.463 1.00 92.62 171 ALA A C 1
ATOM 1340 O O . ALA A 1 171 ? 1.103 -13.661 -0.778 1.00 92.62 171 ALA A O 1
ATOM 1341 N N . LEU A 1 172 ? 3.288 -14.155 -0.975 1.00 93.19 172 LEU A N 1
ATOM 1342 C CA . LEU A 1 172 ? 3.445 -14.650 0.393 1.00 93.19 172 LEU A CA 1
ATOM 1343 C C . LEU A 1 172 ? 3.130 -13.563 1.429 1.00 93.19 172 LEU A C 1
ATOM 1345 O O . LEU A 1 172 ? 2.328 -13.795 2.334 1.00 93.19 172 LEU A O 1
ATOM 1349 N N . ILE A 1 173 ? 3.705 -12.368 1.269 1.00 92.75 173 ILE A N 1
ATOM 1350 C CA . ILE A 1 173 ? 3.446 -11.219 2.148 1.00 92.75 173 ILE A CA 1
ATOM 1351 C C . ILE A 1 173 ? 1.958 -10.863 2.133 1.00 92.75 173 ILE A C 1
ATOM 1353 O O . ILE A 1 173 ? 1.365 -10.676 3.192 1.00 92.75 173 ILE A O 1
ATOM 1357 N N . THR A 1 174 ? 1.321 -10.858 0.956 1.00 92.88 174 THR A N 1
ATOM 1358 C CA . THR A 1 174 ? -0.124 -10.602 0.837 1.00 92.88 174 THR A CA 1
ATOM 1359 C C . THR A 1 174 ? -0.936 -11.594 1.663 1.00 92.88 174 THR A C 1
ATOM 1361 O O . THR A 1 174 ? -1.819 -11.185 2.415 1.00 92.88 174 THR A O 1
ATOM 1364 N N . ILE A 1 175 ? -0.637 -12.893 1.558 1.00 91.31 175 ILE A N 1
ATOM 1365 C CA . ILE A 1 175 ? -1.347 -13.944 2.301 1.00 91.31 175 ILE A CA 1
ATOM 1366 C C . ILE A 1 175 ? -1.162 -13.751 3.809 1.00 91.31 175 ILE A C 1
ATOM 1368 O O . ILE A 1 175 ? -2.140 -13.817 4.557 1.00 91.31 175 ILE A O 1
ATOM 1372 N N . LEU A 1 176 ? 0.065 -13.483 4.261 1.00 89.69 176 LEU A N 1
ATOM 1373 C CA . LEU A 1 176 ? 0.362 -13.263 5.677 1.00 89.69 176 LEU A CA 1
ATOM 1374 C C . LEU A 1 176 ? -0.386 -12.039 6.224 1.00 89.69 176 LEU A C 1
ATOM 1376 O O . LEU A 1 176 ? -1.095 -12.167 7.222 1.00 89.69 176 LEU A O 1
ATOM 1380 N N . SER A 1 177 ? -0.327 -10.897 5.533 1.00 89.00 177 SER A N 1
ATOM 1381 C CA . SER A 1 177 ? -1.052 -9.679 5.921 1.00 89.00 177 SER A CA 1
ATOM 1382 C C . SER A 1 177 ? -2.576 -9.857 5.881 1.00 89.00 177 SER A C 1
ATOM 1384 O O . SER A 1 177 ? -3.294 -9.300 6.714 1.00 89.00 177 SER A O 1
ATOM 1386 N N . LEU A 1 178 ? -3.102 -10.655 4.944 1.00 88.50 178 LEU A N 1
ATOM 1387 C CA . LEU A 1 178 ? -4.540 -10.911 4.830 1.00 88.50 178 LEU A CA 1
ATOM 1388 C C . LEU A 1 178 ? -5.095 -11.735 5.986 1.00 88.50 178 LEU A C 1
ATOM 1390 O O . LEU A 1 178 ? -6.201 -11.448 6.446 1.00 88.50 178 LEU A O 1
ATOM 1394 N N . ARG A 1 179 ? -4.354 -12.730 6.485 1.00 87.56 179 ARG A N 1
ATOM 1395 C CA . ARG A 1 179 ? -4.793 -13.527 7.647 1.00 87.56 179 ARG A CA 1
ATOM 1396 C C . ARG A 1 179 ? -5.099 -12.617 8.835 1.00 87.56 179 ARG A C 1
ATOM 1398 O O . ARG A 1 179 ? -6.182 -12.696 9.415 1.00 87.56 179 ARG A O 1
ATOM 1405 N N . SER A 1 180 ? -4.187 -11.694 9.117 1.00 79.94 180 SER A N 1
ATOM 1406 C CA . SER A 1 180 ? -4.312 -10.665 10.147 1.00 79.94 180 SER A CA 1
ATOM 1407 C C . SER A 1 180 ? -5.536 -9.757 9.942 1.00 79.94 180 SER A C 1
ATOM 1409 O O . SER A 1 180 ? -6.324 -9.517 10.867 1.00 79.94 180 SER A O 1
ATOM 1411 N N . ALA A 1 181 ? -5.746 -9.287 8.708 1.00 82.69 181 ALA A N 1
ATOM 1412 C CA . ALA A 1 181 ? -6.864 -8.413 8.355 1.00 82.69 181 ALA A CA 1
ATOM 1413 C C . ALA A 1 181 ? -8.232 -9.112 8.484 1.00 82.69 181 ALA A C 1
ATOM 1415 O O . ALA A 1 181 ? -9.166 -8.547 9.065 1.00 82.69 181 ALA A O 1
ATOM 1416 N N . LEU A 1 182 ? -8.348 -10.359 8.016 1.00 84.00 182 LEU A N 1
ATOM 1417 C CA . LEU A 1 182 ? -9.585 -11.148 8.058 1.00 84.00 182 LEU A CA 1
ATOM 1418 C C . LEU A 1 182 ? -10.020 -11.472 9.492 1.00 84.00 182 LEU A C 1
ATOM 1420 O O . LEU A 1 182 ? -11.195 -11.320 9.826 1.00 84.00 182 LEU A O 1
ATOM 1424 N N . VAL A 1 183 ? -9.080 -11.829 10.373 1.00 82.12 183 VAL A N 1
ATOM 1425 C CA . VAL A 1 183 ? -9.363 -12.037 11.807 1.00 82.12 183 VAL A CA 1
ATOM 1426 C C . VAL A 1 183 ? -9.889 -10.747 12.448 1.00 82.12 183 VAL A C 1
ATOM 1428 O O . VAL A 1 183 ? -10.829 -10.763 13.249 1.00 82.12 183 VAL A O 1
ATOM 1431 N N . SER A 1 184 ? -9.317 -9.596 12.086 1.00 78.88 184 SER A N 1
ATOM 1432 C CA . SER A 1 184 ? -9.796 -8.288 12.545 1.00 78.88 184 SER A CA 1
ATOM 1433 C C . SER A 1 184 ? -11.198 -7.952 12.020 1.00 78.88 184 SER A C 1
ATOM 1435 O O . SER A 1 184 ? -12.016 -7.433 12.783 1.00 78.88 184 SER A O 1
ATOM 1437 N N . LEU A 1 185 ? -11.493 -8.260 10.752 1.00 80.69 185 LEU A N 1
ATOM 1438 C CA . LEU A 1 185 ? -12.817 -8.077 10.147 1.00 80.69 185 LEU A CA 1
ATOM 1439 C C . LEU A 1 185 ? -13.873 -8.945 10.835 1.00 80.69 185 LEU A C 1
ATOM 1441 O O . LEU A 1 185 ? -14.893 -8.412 11.266 1.00 80.69 185 LEU A O 1
ATOM 1445 N N . GLY A 1 186 ? -13.604 -10.240 11.028 1.00 78.12 186 GLY A N 1
ATOM 1446 C CA . GLY A 1 186 ? -14.536 -11.166 11.680 1.00 78.12 186 GLY A CA 1
ATOM 1447 C C . GLY A 1 186 ? -14.942 -10.705 13.082 1.00 78.12 186 GLY A C 1
ATOM 1448 O O . GLY A 1 186 ? -16.130 -10.641 13.395 1.00 78.12 186 GLY A O 1
ATOM 1449 N N . ARG A 1 187 ? -13.973 -10.262 13.899 1.00 79.44 187 ARG A N 1
ATOM 1450 C CA . ARG A 1 187 ? -14.250 -9.697 15.235 1.00 79.44 187 ARG A CA 1
ATOM 1451 C C . ARG A 1 187 ? -15.155 -8.461 15.185 1.00 79.44 187 ARG A C 1
ATOM 1453 O O . ARG A 1 187 ? -15.972 -8.270 16.078 1.00 79.44 187 ARG A O 1
ATOM 1460 N N . GLN A 1 188 ? -15.002 -7.611 14.169 1.00 79.75 188 GLN A N 1
ATOM 1461 C CA . GLN A 1 188 ? -15.803 -6.392 14.024 1.00 79.75 188 GLN A CA 1
ATOM 1462 C C . GLN A 1 188 ? -17.213 -6.668 13.503 1.00 79.75 188 GLN A C 1
ATOM 1464 O O . GLN A 1 188 ? -18.140 -6.002 13.948 1.00 79.75 188 GLN A O 1
ATOM 1469 N N . VAL A 1 189 ? -17.381 -7.649 12.611 1.00 81.94 189 VAL A N 1
ATOM 1470 C CA . VAL A 1 189 ? -18.704 -8.086 12.138 1.00 81.94 189 VAL A CA 1
ATOM 1471 C C . VAL A 1 189 ? -19.522 -8.638 13.302 1.00 81.94 189 VAL A C 1
ATOM 1473 O O . VAL A 1 189 ? -20.638 -8.181 13.518 1.00 81.94 189 VAL A O 1
ATOM 1476 N N . VAL A 1 190 ? -18.949 -9.533 14.115 1.00 82.06 190 VAL A N 1
ATOM 1477 C CA . VAL A 1 190 ? -19.629 -10.062 15.314 1.00 82.06 190 VAL A CA 1
ATOM 1478 C C . VAL A 1 190 ? -20.016 -8.933 16.276 1.00 82.06 190 VAL A C 1
ATOM 1480 O O . VAL A 1 190 ? -21.140 -8.892 16.758 1.00 82.06 190 VAL A O 1
ATOM 1483 N N . ALA A 1 191 ? -19.120 -7.968 16.506 1.00 76.88 191 ALA A N 1
ATOM 1484 C CA . ALA A 1 191 ? -19.398 -6.814 17.364 1.00 76.88 191 ALA A CA 1
ATOM 1485 C C . ALA A 1 191 ? -20.413 -5.810 16.785 1.00 76.88 191 ALA A C 1
ATOM 1487 O O . ALA A 1 191 ? -20.870 -4.938 17.514 1.00 76.88 191 ALA A O 1
ATOM 1488 N N . ALA A 1 192 ? -20.712 -5.871 15.485 1.00 75.19 192 ALA A N 1
ATOM 1489 C CA . ALA A 1 192 ? -21.731 -5.039 14.849 1.00 75.19 192 ALA A CA 1
ATOM 1490 C C . ALA A 1 192 ? -23.114 -5.712 14.828 1.00 75.19 192 ALA A C 1
ATOM 1492 O O . ALA A 1 192 ? -24.111 -5.015 14.648 1.00 75.19 192 ALA A O 1
ATOM 1493 N N . LEU A 1 193 ? -23.153 -7.043 14.964 1.00 78.12 193 LEU A N 1
ATOM 1494 C CA . LEU A 1 193 ? -24.373 -7.853 15.001 1.00 78.12 193 LEU A CA 1
ATOM 1495 C C . LEU A 1 193 ? -24.940 -8.026 16.422 1.00 78.12 193 LEU A C 1
ATOM 1497 O O . LEU A 1 193 ? -26.138 -8.263 16.550 1.00 78.12 193 LEU A O 1
ATOM 1501 N N . ASN A 1 194 ? -24.093 -7.904 17.451 1.00 66.88 194 ASN A N 1
ATOM 1502 C CA . ASN A 1 194 ? -24.478 -7.847 18.870 1.00 66.88 194 ASN A CA 1
ATOM 1503 C C . ASN A 1 194 ? -24.798 -6.413 19.310 1.00 66.88 194 ASN A C 1
ATOM 1505 O O . ASN A 1 194 ? -25.684 -6.255 20.176 1.00 66.88 194 ASN A O 1
#

Sequence (194 aa):
MAKELPTTQPTGNFSTVVHESISSFQYVLLMSEAVVVLAGDNVLTRCLSRQASKHLHWILQAIGLIFNLIGVGLMYDAKRNHNHFQSIHAITGLSSLVIVCVVTIFGYPVWIAWKLRKLVRPVTVKLLHNFLGTAGFVIGMVSQCYGYKKNWLHYVTGVEHSDMVALVLTALITILSLRSALVSLGRQVVAALN

Secondary structure (DSSP, 8-state):
-------------HHHHHHHHHHHIIIIIIIHHHHHHHHT-STTGGGS-HHHHHHHHHHHHHHHHHHHHHHHHHHHHHTTTS--S-SHHHHHHHHHHHHHHHHHHHH-HHHHHHHHHHHS-HHHHHHHHHHHHHHHHHHHHHHHHHHHTT-HHHHHH--TTHHHHHHHHHHHHHHHHHHHHHHHHHHHHHHHH-

Mean predicted aligned error: 7.67 Å

InterPro domains:
  IPR006593 Cytochrome b561/ferric reductase, transmembrane domain [PF03188] (19-152)
  IPR006593 Cytochrome b561/ferric reductase, transmembrane domain [PS50939] (1-185)
  IPR006593 Cytochrome b561/ferric reductase, transmembrane domain [SM00665] (28-148)

Organism: Ooceraea biroi (NCBI:txid2015173)

Nearest PDB structures (foldseek):
  6egc-assembly1_A  TM=6.152E-01  e=1.124E+00  synthetic construct
  8qae-assembly1_A  TM=4.804E-01  e=2.498E+00  synthetic construct
  7xge-assembly3_E  TM=3.764E-01  e=6.697E+00  synthetic construct
  8dhm-assembly1_A  TM=2.968E-01  e=7.019E+00  Homo sapiens

pLDDT: mean 81.08, std 14.26, range [34.94, 95.38]

Foldseek 3Di:
DQDPDLPPDQPQDPLLLLLLVLLLCLLLPLQLVLLCLQLQVDPVSVPPDNVVSPVSSLVSLVVSLVSLCVSVVSVCVVQVPHDAQSDLLSVLSVVLSVLSVVLSVLVDCPPCVVVVVVPDPPLVSVLCSLVSSLVSSVSSLVSSLVSLSSVNQCSVPVDPCPSVVSNVSSVVSNVVSVVSSVVVNVVSVVVVVD